Protein AF-G8YVN3-F1 (afdb_monomer)

pLDDT: mean 71.88, std 21.58, range [28.92, 96.62]

Organism: Pichia sorbitophila (strain ATCC MYA-4447 / BCRC 22081 / CBS 7064 / NBRC 10061 / NRRL Y-12695) (NCBI:txid559304)

Radius of gyration: 36.49 Å; Cα contacts (8 Å, |Δi|>4): 193; chains: 1; bounding box: 83×66×104 Å

Solvent-accessible surface area (backbone atoms only — not comparable to full-atom values): 18532 Å² total; per-residue (Å²): 140,84,90,90,81,91,81,90,86,88,87,90,82,89,84,82,89,79,83,85,77,90,77,90,76,89,76,88,77,82,74,82,78,79,88,70,81,84,75,89,71,72,99,73,86,50,78,66,58,66,74,64,48,87,43,75,69,54,46,50,51,54,49,48,60,74,67,52,45,69,61,49,49,50,51,51,50,50,50,53,50,51,54,50,52,51,51,50,51,53,51,52,52,53,51,50,52,52,50,50,51,54,51,51,49,52,51,54,52,56,56,57,62,65,74,74,66,86,76,85,73,93,80,83,78,94,82,81,90,78,79,82,72,60,86,90,76,75,82,92,78,84,91,80,96,80,87,73,82,47,71,70,52,54,51,50,50,52,51,51,50,51,53,52,51,53,50,45,24,73,76,68,20,44,41,76,78,45,79,48,80,55,100,58,36,38,40,36,34,35,39,38,39,42,76,55,94,52,97,62,80,52,64,49,39,30,35,42,37,35,50,68,65,69,55,99,76,28,47,32,38,39,38,57,51,44,57,59,65,67,69,70,69,89,65,100,68,90,61,97,78,49,63,63,56,39,52,43,38,58,51,45,69,73,52,44,62,71,69,66,75,39,74,40,77,46,52,56,91,47,48,69,58,52,53,53,54,51,53,54,29,43,45,47,41,65,74,53,86,78,130

InterPro domains:
  IPR020981 Monopolin complex subunit Csm1/Pcs1, C-terminal [PF12539] (163-269)
  IPR038608 Csm1/Pcs1, C-terminal domain superfamily [G3DSA:3.90.1150.80] (159-284)
  IPR040349 Monopolin complex subunit Csm1/Pcs1 [PTHR28006] (68-285)

Structure (mmCIF, N/CA/C/O backbone):
data_AF-G8YVN3-F1
#
_entry.id   AF-G8YVN3-F1
#
loop_
_atom_site.group_PDB
_atom_site.id
_atom_site.type_symbol
_atom_site.label_atom_id
_atom_site.label_alt_id
_atom_site.label_comp_id
_atom_site.label_asym_id
_atom_site.label_entity_id
_atom_site.label_seq_id
_atom_site.pdbx_PDB_ins_code
_atom_site.Cartn_x
_atom_site.Cartn_y
_atom_site.Cartn_z
_atom_site.occupancy
_atom_site.B_iso_or_equiv
_atom_site.auth_seq_id
_atom_site.auth_comp_id
_atom_site.auth_asym_id
_atom_site.auth_atom_id
_atom_site.pdbx_PDB_model_num
ATOM 1 N N . MET A 1 1 ? 53.572 29.288 41.224 1.00 36.53 1 MET A N 1
ATOM 2 C CA . MET A 1 1 ? 54.468 28.279 40.609 1.00 36.53 1 MET A CA 1
ATOM 3 C C . MET A 1 1 ? 53.566 27.334 39.830 1.00 36.53 1 MET A C 1
ATOM 5 O O . MET A 1 1 ? 52.677 26.793 40.452 1.00 36.53 1 MET A O 1
ATOM 9 N N . VAL A 1 2 ? 53.601 27.168 38.511 1.00 37.69 2 VAL A N 1
ATOM 10 C CA . VAL A 1 2 ? 54.624 27.394 37.483 1.00 37.69 2 VAL A CA 1
ATOM 11 C C . VAL A 1 2 ? 53.919 27.843 36.191 1.00 37.69 2 VAL A C 1
ATOM 13 O O . VAL A 1 2 ? 52.811 27.414 35.891 1.00 37.69 2 VAL A O 1
ATOM 16 N N . GLN A 1 3 ? 54.574 28.754 35.471 1.00 40.50 3 GLN A N 1
ATOM 17 C CA . GLN A 1 3 ? 54.233 29.255 34.139 1.00 40.50 3 GLN A CA 1
ATOM 18 C C . GLN A 1 3 ? 54.522 28.218 33.046 1.00 40.50 3 GLN A C 1
ATOM 20 O O . GLN A 1 3 ? 55.482 27.467 33.178 1.00 40.50 3 GLN A O 1
ATOM 25 N N . THR A 1 4 ? 53.807 28.298 31.919 1.00 41.81 4 THR A N 1
ATOM 26 C CA . THR A 1 4 ? 54.312 28.425 30.520 1.00 41.81 4 THR A CA 1
ATOM 27 C C . THR A 1 4 ? 53.153 28.137 29.543 1.00 41.81 4 THR A C 1
ATOM 29 O O . THR A 1 4 ? 52.268 27.373 29.893 1.00 41.81 4 THR A O 1
ATOM 32 N N . ARG A 1 5 ? 53.032 28.599 28.288 1.00 37.38 5 ARG A N 1
ATOM 33 C CA . ARG A 1 5 ? 53.381 29.791 27.473 1.00 37.38 5 ARG A CA 1
ATOM 34 C C . ARG A 1 5 ? 53.404 29.304 26.002 1.00 37.38 5 ARG A C 1
ATOM 36 O O . ARG A 1 5 ? 54.257 28.486 25.704 1.00 37.38 5 ARG A O 1
ATOM 43 N N . LYS A 1 6 ? 52.603 29.945 25.118 1.00 41.19 6 LYS A N 1
ATOM 44 C CA . LYS A 1 6 ? 52.761 30.124 23.634 1.00 41.19 6 LYS A CA 1
ATOM 45 C C . LYS A 1 6 ? 52.757 28.862 22.733 1.00 41.19 6 LYS A C 1
ATOM 47 O O . LYS A 1 6 ? 53.110 27.799 23.198 1.00 41.19 6 LYS A O 1
ATOM 52 N N . GLN A 1 7 ? 52.426 28.870 21.430 1.00 37.31 7 GLN A N 1
ATOM 53 C CA . GLN A 1 7 ? 52.177 29.864 20.352 1.00 37.31 7 GLN A CA 1
ATOM 54 C C . GLN A 1 7 ? 51.401 29.115 19.219 1.00 37.31 7 GLN A C 1
ATOM 56 O O . GLN A 1 7 ? 51.605 27.920 19.074 1.00 37.31 7 GLN A O 1
ATOM 61 N N . ALA A 1 8 ? 50.371 29.677 18.569 1.00 36.06 8 ALA A N 1
ATOM 62 C CA . ALA A 1 8 ? 50.334 30.488 17.328 1.00 36.06 8 ALA A CA 1
ATOM 63 C C . ALA A 1 8 ? 50.299 29.737 15.970 1.00 36.06 8 ALA A C 1
ATOM 65 O O . ALA A 1 8 ? 51.047 28.797 15.738 1.00 36.06 8 ALA A O 1
ATOM 66 N N . GLY A 1 9 ? 49.468 30.279 15.062 1.00 30.31 9 GLY A N 1
ATOM 67 C CA . GLY A 1 9 ? 49.295 29.937 13.639 1.00 30.31 9 GLY A CA 1
ATOM 68 C C . GLY A 1 9 ? 47.813 29.654 13.351 1.00 30.31 9 GLY A C 1
ATOM 69 O O . GLY A 1 9 ? 47.264 28.730 13.923 1.00 30.31 9 GLY A O 1
ATOM 70 N N . GLY A 1 10 ? 47.031 30.401 12.573 1.00 31.67 10 GLY A N 1
ATOM 71 C CA . GLY A 1 10 ? 47.294 31.365 11.510 1.00 31.67 10 GLY A CA 1
ATOM 72 C C . GLY A 1 10 ? 46.456 30.936 10.301 1.00 31.67 10 GLY A C 1
ATOM 73 O O . GLY A 1 10 ? 46.777 29.916 9.701 1.00 31.67 10 GLY A O 1
ATOM 74 N N . ARG A 1 11 ? 45.386 31.665 9.947 1.00 34.34 11 ARG A N 1
ATOM 75 C CA . ARG A 1 11 ? 44.797 31.623 8.595 1.00 34.34 11 ARG A CA 1
ATOM 76 C C . ARG A 1 11 ? 43.810 32.766 8.343 1.00 34.34 11 ARG A C 1
ATOM 78 O O . ARG A 1 11 ? 42.860 32.976 9.086 1.00 34.34 11 ARG A O 1
ATOM 85 N N . THR A 1 12 ? 44.112 33.488 7.275 1.00 34.44 12 THR A N 1
ATOM 86 C CA . THR A 1 12 ? 43.372 34.554 6.600 1.00 34.44 12 THR A CA 1
ATOM 87 C C . THR A 1 12 ? 42.345 33.994 5.609 1.00 34.44 12 THR A C 1
ATOM 89 O O . THR A 1 12 ? 42.549 32.894 5.090 1.00 34.44 12 THR A O 1
ATOM 92 N N . LYS A 1 13 ? 41.297 34.791 5.332 1.00 41.47 13 LYS A N 1
ATOM 93 C CA . LYS A 1 13 ? 40.585 35.054 4.048 1.00 41.47 13 LYS A CA 1
ATOM 94 C C . LYS A 1 13 ? 39.155 35.510 4.386 1.00 41.47 13 LYS A C 1
ATOM 96 O O . LYS A 1 13 ? 38.414 34.770 5.016 1.00 41.47 13 LYS A O 1
ATOM 101 N N . GLU A 1 14 ? 38.822 36.795 4.270 1.00 33.31 14 GLU A N 1
ATOM 102 C CA . GLU A 1 14 ? 38.387 37.493 3.041 1.00 33.31 14 GLU A CA 1
ATOM 103 C C . GLU A 1 14 ? 37.274 36.761 2.277 1.00 33.31 14 GLU A C 1
ATOM 105 O O . GLU A 1 14 ? 37.485 35.688 1.720 1.00 33.31 14 GLU A O 1
ATOM 110 N N . GLY A 1 15 ? 36.095 37.387 2.235 1.00 32.25 15 GLY A N 1
ATOM 111 C CA . GLY A 1 15 ? 34.910 36.921 1.518 1.00 32.25 15 GLY A CA 1
ATOM 112 C C . GLY A 1 15 ? 33.846 38.014 1.489 1.00 32.25 15 GLY A C 1
ATOM 113 O O . GLY A 1 15 ? 32.854 37.948 2.206 1.00 32.25 15 GLY A O 1
ATOM 114 N N . SER A 1 16 ? 34.140 39.062 0.720 1.00 34.16 16 SER A N 1
ATOM 115 C CA . SER A 1 16 ? 33.310 40.242 0.470 1.00 34.16 16 SER A CA 1
ATOM 116 C C . SER A 1 16 ? 32.005 39.893 -0.255 1.00 34.16 16 SER A C 1
ATOM 118 O O . SER A 1 16 ? 31.987 39.081 -1.180 1.00 34.16 16 SER A O 1
ATOM 120 N N . ALA A 1 17 ? 30.929 40.563 0.152 1.00 37.31 17 ALA A N 1
ATOM 121 C CA . ALA A 1 17 ? 29.631 40.556 -0.498 1.00 37.31 17 ALA A CA 1
ATOM 122 C C . ALA A 1 17 ? 29.681 41.312 -1.835 1.00 37.31 17 ALA A C 1
ATOM 124 O O . ALA A 1 17 ? 30.046 42.484 -1.871 1.00 37.31 17 ALA A O 1
ATOM 125 N N . HIS A 1 18 ? 29.227 40.683 -2.921 1.00 35.72 18 HIS A N 1
ATOM 126 C CA . HIS A 1 18 ? 28.832 41.398 -4.133 1.00 35.72 18 HIS A CA 1
ATOM 127 C C . HIS A 1 18 ? 27.647 40.715 -4.821 1.00 35.72 18 HIS A C 1
ATOM 129 O O . HIS A 1 18 ? 27.751 39.619 -5.362 1.00 35.72 18 HIS A O 1
ATOM 135 N N . ALA A 1 1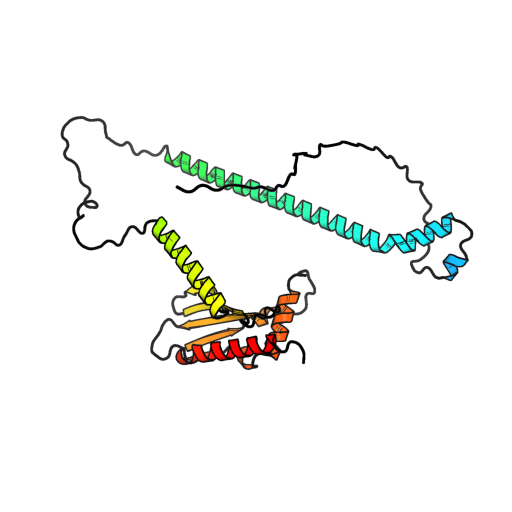9 ? 26.517 41.421 -4.813 1.00 38.28 19 ALA A N 1
ATOM 136 C CA . ALA A 1 19 ? 25.382 41.204 -5.696 1.00 38.28 19 ALA A CA 1
ATOM 137 C C . ALA A 1 19 ? 25.740 41.588 -7.145 1.00 38.28 19 ALA A C 1
ATOM 139 O O . ALA A 1 19 ? 26.402 42.615 -7.340 1.00 38.28 19 ALA A O 1
ATOM 140 N N . PRO A 1 20 ? 25.250 40.875 -8.174 1.00 38.00 20 PRO A N 1
ATOM 141 C CA . PRO A 1 20 ? 25.273 41.389 -9.530 1.00 38.00 20 PRO A CA 1
ATOM 142 C C . PRO A 1 20 ? 23.996 42.182 -9.831 1.00 38.00 20 PRO A C 1
ATOM 144 O O . PRO A 1 20 ? 22.868 41.708 -9.708 1.00 38.00 20 PRO A O 1
ATOM 147 N N . LYS A 1 21 ? 24.224 43.433 -10.231 1.00 34.69 21 LYS A N 1
ATOM 148 C CA . LYS A 1 21 ? 23.240 44.366 -10.771 1.00 34.69 21 LYS A CA 1
ATOM 149 C C . LYS A 1 21 ? 22.794 43.946 -12.172 1.00 34.69 21 LYS A C 1
ATOM 151 O O . LYS A 1 21 ? 23.605 43.563 -13.009 1.00 34.69 21 LYS A O 1
ATOM 156 N N . SER A 1 22 ? 21.503 44.171 -12.399 1.00 35.22 22 SER A N 1
ATOM 157 C CA . SER A 1 22 ? 20.851 44.488 -13.669 1.00 35.22 22 SER A CA 1
ATOM 158 C C . SER A 1 22 ? 21.757 45.199 -14.684 1.00 35.22 22 SER A C 1
ATOM 160 O O . SER A 1 22 ? 22.369 46.227 -14.377 1.00 35.22 22 SER A O 1
ATOM 162 N N . ARG A 1 23 ? 21.752 44.695 -15.922 1.00 31.52 23 ARG A N 1
ATOM 163 C CA . ARG A 1 23 ? 22.004 45.492 -17.123 1.00 31.52 23 ARG A CA 1
ATOM 164 C C . ARG A 1 23 ? 20.965 45.160 -18.186 1.00 31.52 23 ARG A C 1
ATOM 166 O O . ARG A 1 23 ? 20.907 44.050 -18.699 1.00 31.52 23 ARG A O 1
ATOM 173 N N . HIS A 1 24 ? 20.167 46.177 -18.496 1.00 33.81 24 HIS A N 1
ATOM 174 C CA . HIS A 1 24 ? 19.457 46.324 -19.754 1.00 33.81 24 HIS A CA 1
ATOM 175 C C . HIS A 1 24 ? 20.436 46.267 -20.929 1.00 33.81 24 HIS A C 1
ATOM 177 O O . HIS A 1 24 ? 21.403 47.026 -20.974 1.00 33.81 24 HIS A O 1
ATOM 183 N N . SER A 1 25 ? 20.089 45.462 -21.923 1.00 32.28 25 SER A N 1
ATOM 184 C CA . SER A 1 25 ? 20.448 45.694 -23.317 1.00 32.28 25 SER A CA 1
ATOM 185 C C . SER A 1 25 ? 19.226 45.352 -24.159 1.00 32.28 25 SER A C 1
ATOM 187 O O . SER A 1 25 ? 18.951 44.196 -24.463 1.00 32.28 25 SER A O 1
ATOM 189 N N . THR A 1 26 ? 18.439 46.384 -24.454 1.00 36.44 26 THR A N 1
ATOM 190 C CA . THR A 1 26 ? 17.517 46.407 -25.585 1.00 36.44 26 THR A CA 1
ATOM 191 C C . THR A 1 26 ? 18.359 46.387 -26.850 1.00 36.44 26 THR A C 1
ATOM 193 O O . THR A 1 26 ? 18.992 47.398 -27.157 1.00 36.44 26 THR A O 1
ATOM 196 N N . ASP A 1 27 ? 18.368 45.267 -27.563 1.00 29.70 27 ASP A N 1
ATOM 197 C CA . ASP A 1 27 ? 18.847 45.242 -28.938 1.00 29.70 27 ASP A CA 1
ATOM 198 C C . ASP A 1 27 ? 17.654 45.033 -29.874 1.00 29.70 27 ASP A C 1
ATOM 200 O O . ASP A 1 27 ? 16.996 43.991 -29.880 1.00 29.70 27 ASP A O 1
ATOM 204 N N . LYS A 1 28 ? 17.324 46.108 -30.594 1.00 43.97 28 LYS A N 1
ATOM 205 C CA . LYS A 1 28 ? 16.395 46.118 -31.721 1.00 43.97 28 LYS A CA 1
ATOM 206 C C . LYS A 1 28 ? 17.185 45.633 -32.935 1.00 43.97 28 LYS A C 1
ATOM 208 O O . LYS A 1 28 ? 17.720 46.438 -33.688 1.00 43.97 28 LYS A O 1
ATOM 213 N N . GLY A 1 29 ? 17.229 44.321 -33.120 1.00 28.92 29 GLY A N 1
ATOM 214 C CA . GLY A 1 29 ? 17.661 43.699 -34.366 1.00 28.92 29 GLY A CA 1
ATOM 215 C C . GLY A 1 29 ? 16.455 43.420 -35.252 1.00 28.92 29 GLY A C 1
ATOM 216 O O . GLY A 1 29 ? 15.896 42.330 -35.207 1.00 28.92 29 GLY A O 1
ATOM 217 N N . THR A 1 30 ? 16.033 44.413 -36.033 1.00 38.72 30 THR A N 1
ATOM 218 C CA . THR A 1 30 ? 15.154 44.201 -37.188 1.00 38.72 30 THR A CA 1
ATOM 219 C C . THR A 1 30 ? 15.985 43.486 -38.251 1.00 38.72 30 THR A C 1
ATOM 221 O O . THR A 1 30 ? 16.688 44.127 -39.025 1.00 38.72 30 THR A O 1
ATOM 224 N N . SER A 1 31 ? 15.981 42.156 -38.251 1.00 33.91 31 SER A N 1
ATOM 225 C CA . SER A 1 31 ? 16.516 41.378 -39.365 1.00 33.91 31 SER A CA 1
ATOM 226 C C . SER A 1 31 ? 15.412 41.238 -40.404 1.00 33.91 31 SER A C 1
ATOM 228 O O . SER A 1 31 ? 14.495 40.433 -40.238 1.00 33.91 31 SER A O 1
ATOM 230 N N . GLU A 1 32 ? 15.484 42.080 -41.432 1.00 35.59 32 GLU A N 1
ATOM 231 C CA . GLU A 1 32 ? 14.750 41.903 -42.680 1.00 35.59 32 GLU A CA 1
ATOM 232 C C . GLU A 1 32 ? 15.042 40.501 -43.227 1.00 35.59 32 GLU A C 1
ATOM 234 O O . GLU A 1 32 ? 16.186 40.137 -43.504 1.00 35.59 32 GLU A O 1
ATOM 239 N N . GLU A 1 33 ? 13.986 39.699 -43.312 1.00 36.94 33 GLU A N 1
ATOM 240 C CA . GLU A 1 33 ? 13.960 38.389 -43.947 1.00 36.94 33 GLU A CA 1
ATOM 241 C C . GLU A 1 33 ? 14.171 38.584 -45.459 1.00 36.94 33 GLU A C 1
ATOM 243 O O . GLU A 1 33 ? 13.355 39.254 -46.099 1.00 36.94 33 GLU A O 1
ATOM 248 N N . PRO A 1 34 ? 15.219 38.023 -46.087 1.00 38.16 34 PRO A N 1
ATOM 249 C CA . PRO A 1 34 ? 15.212 37.898 -47.531 1.00 38.16 34 PRO A CA 1
ATOM 250 C C . PRO A 1 34 ? 14.224 36.786 -47.896 1.00 38.16 34 PRO A C 1
ATOM 252 O O . PRO A 1 34 ? 14.463 35.612 -47.610 1.00 38.16 34 PRO A O 1
ATOM 255 N N . GLU A 1 35 ? 13.111 37.153 -48.537 1.00 43.16 35 GLU A N 1
ATOM 256 C CA . GLU A 1 35 ? 12.193 36.208 -49.176 1.00 43.16 35 GLU A CA 1
ATOM 257 C C . GLU A 1 35 ? 12.966 35.327 -50.171 1.00 43.16 35 GLU A C 1
ATOM 259 O O . GLU A 1 35 ? 13.274 35.726 -51.298 1.00 43.16 35 GLU A O 1
ATOM 264 N N . MET A 1 36 ? 13.285 34.100 -49.762 1.00 38.53 36 MET A N 1
ATOM 265 C CA . MET A 1 36 ? 13.821 33.084 -50.658 1.00 38.53 36 MET A CA 1
ATOM 266 C C . MET A 1 36 ? 12.673 32.263 -51.238 1.00 38.53 36 MET A C 1
ATOM 268 O O . MET A 1 36 ? 11.864 31.666 -50.524 1.00 38.53 36 MET A O 1
ATOM 272 N N . LYS A 1 37 ? 12.609 32.240 -52.573 1.00 42.78 37 LYS A N 1
ATOM 273 C CA . LYS A 1 37 ? 11.690 31.403 -53.348 1.00 42.78 37 LYS A CA 1
ATOM 274 C C . LYS A 1 37 ? 11.797 29.954 -52.874 1.00 42.78 37 LYS A C 1
ATOM 276 O O . LYS A 1 37 ? 12.866 29.356 -52.950 1.00 42.78 37 LYS A O 1
ATOM 281 N N . LYS A 1 38 ? 10.669 29.395 -52.430 1.00 40.53 38 LYS A N 1
ATOM 282 C CA . LYS A 1 38 ? 10.530 27.980 -52.075 1.00 40.53 38 LYS A CA 1
ATOM 283 C C . LYS A 1 38 ? 10.840 27.118 -53.298 1.00 40.53 38 LYS A C 1
ATOM 285 O O . LYS A 1 38 ? 9.995 26.970 -54.180 1.00 40.53 38 LYS A O 1
ATOM 290 N N . VAL A 1 39 ? 12.044 26.559 -53.354 1.00 44.00 39 VAL A N 1
ATOM 291 C CA . VAL A 1 39 ? 12.351 25.458 -54.265 1.00 44.00 39 VAL A CA 1
ATOM 292 C C . VAL A 1 39 ? 11.822 24.198 -53.594 1.00 44.00 39 VAL A C 1
ATOM 294 O O . VAL A 1 39 ? 12.260 23.818 -52.513 1.00 44.00 39 VAL A O 1
ATOM 297 N N . ASN A 1 40 ? 10.791 23.613 -54.196 1.00 48.91 40 ASN A N 1
ATOM 298 C CA . ASN A 1 40 ? 10.111 22.438 -53.675 1.00 48.91 40 ASN A CA 1
ATOM 299 C C . ASN A 1 40 ? 10.943 21.198 -54.039 1.00 48.91 40 ASN A C 1
ATOM 301 O O . ASN A 1 40 ? 10.742 20.608 -55.098 1.00 48.91 40 ASN A O 1
ATOM 305 N N . ILE A 1 41 ? 11.920 20.856 -53.196 1.00 52.91 41 ILE A N 1
ATOM 306 C CA . ILE A 1 41 ? 12.724 19.634 -53.321 1.00 52.91 41 ILE A CA 1
ATOM 307 C C . ILE A 1 41 ? 12.222 18.651 -52.261 1.00 52.91 41 ILE A C 1
ATOM 309 O O . ILE A 1 41 ? 12.135 18.984 -51.077 1.00 52.91 41 ILE A O 1
ATOM 313 N N . GLY A 1 42 ? 11.801 17.472 -52.725 1.00 47.94 42 GLY A N 1
ATOM 314 C CA . GLY A 1 42 ? 11.166 16.427 -51.925 1.00 47.94 42 GLY A CA 1
ATOM 315 C C . GLY A 1 42 ? 12.024 15.940 -50.754 1.00 47.94 42 GLY A C 1
ATOM 316 O O . GLY A 1 42 ? 13.239 16.084 -50.733 1.00 47.94 42 GLY A O 1
ATOM 317 N N . THR A 1 43 ? 11.364 15.338 -49.767 1.00 56.16 43 THR A N 1
ATOM 318 C CA . THR A 1 43 ? 11.866 14.987 -48.425 1.00 56.16 43 THR A CA 1
ATOM 319 C C . THR A 1 43 ? 12.969 13.917 -48.350 1.00 56.16 43 THR A C 1
ATOM 321 O O . THR A 1 43 ? 13.271 13.461 -47.252 1.00 56.16 43 THR A O 1
ATOM 324 N N . ASN A 1 44 ? 13.586 13.524 -49.466 1.00 54.84 44 ASN A N 1
ATOM 325 C CA . ASN A 1 44 ? 14.662 12.530 -49.511 1.00 54.84 44 ASN A CA 1
ATOM 326 C C . ASN A 1 44 ? 15.846 13.103 -50.297 1.00 54.84 44 ASN A C 1
ATOM 328 O O . ASN A 1 44 ? 15.896 12.970 -51.515 1.00 54.84 44 ASN A O 1
ATOM 332 N N . ILE A 1 45 ? 16.765 13.757 -49.588 1.00 61.91 45 ILE A N 1
ATOM 333 C CA . ILE A 1 45 ? 18.011 14.287 -50.154 1.00 61.91 45 ILE A CA 1
ATOM 334 C C . ILE A 1 45 ? 19.013 13.128 -50.231 1.00 61.91 45 ILE A C 1
ATOM 336 O O . ILE A 1 45 ? 19.347 12.538 -49.201 1.00 61.91 45 ILE A O 1
ATOM 340 N N . SER A 1 46 ? 19.453 12.783 -51.441 1.00 65.75 46 SER A N 1
ATOM 341 C CA . SER A 1 46 ? 20.453 11.741 -51.712 1.00 65.75 46 SER A CA 1
ATOM 342 C C . SER A 1 46 ? 21.871 12.329 -51.745 1.00 65.75 46 SER A C 1
ATOM 344 O O . SER A 1 46 ? 22.051 13.527 -51.962 1.00 65.75 46 SER A O 1
ATOM 346 N N . GLU A 1 47 ? 22.907 11.499 -51.580 1.00 62.25 47 GLU A N 1
ATOM 347 C CA . GLU A 1 47 ? 24.319 11.915 -51.707 1.00 62.25 47 GLU A CA 1
ATOM 348 C C . GLU A 1 47 ? 24.613 12.554 -53.080 1.00 62.25 47 GLU A C 1
ATOM 350 O O . GLU A 1 47 ? 25.439 13.461 -53.200 1.00 62.25 47 GLU A O 1
ATOM 355 N N . GLU A 1 48 ? 23.869 12.144 -54.110 1.00 64.69 48 GLU A N 1
ATOM 356 C CA . GLU A 1 48 ? 23.940 12.699 -55.464 1.00 64.69 48 GLU A CA 1
ATOM 357 C C . GLU A 1 48 ? 23.441 14.157 -55.550 1.00 64.69 48 GLU A C 1
ATOM 359 O O . GLU A 1 48 ? 23.949 14.934 -56.361 1.00 64.69 48 GLU A O 1
ATOM 364 N N . ASP A 1 49 ? 22.521 14.578 -54.675 1.00 63.59 49 ASP A N 1
ATOM 365 C CA . ASP A 1 49 ? 21.992 15.952 -54.642 1.00 63.59 49 ASP A CA 1
ATOM 366 C C . ASP A 1 49 ? 23.014 16.941 -54.055 1.00 63.59 49 ASP A C 1
ATOM 368 O O . ASP A 1 49 ? 23.077 18.107 -54.444 1.00 63.59 49 ASP A O 1
ATOM 372 N N . ILE A 1 50 ? 23.879 16.463 -53.154 1.00 64.56 50 ILE A N 1
ATOM 373 C CA . ILE A 1 50 ? 24.981 17.248 -52.578 1.00 64.56 50 ILE A CA 1
ATOM 374 C C . ILE A 1 50 ? 26.101 17.427 -53.610 1.00 64.56 50 ILE A C 1
ATOM 376 O O . ILE A 1 50 ? 26.695 18.501 -53.710 1.00 64.56 50 ILE A O 1
ATOM 380 N N . LEU A 1 51 ? 26.374 16.389 -54.407 1.00 66.44 51 LEU A N 1
ATOM 381 C CA . LEU A 1 51 ? 27.420 16.400 -55.435 1.00 66.44 51 LEU A CA 1
ATOM 382 C C . LEU A 1 51 ? 27.039 17.213 -56.679 1.00 66.44 51 LEU A C 1
ATOM 384 O O . LEU A 1 51 ? 27.917 17.663 -57.418 1.00 66.44 51 LEU A O 1
ATOM 388 N N . THR A 1 52 ? 25.744 17.409 -56.923 1.00 70.81 52 THR A N 1
ATOM 389 C CA . THR A 1 52 ? 25.236 18.155 -58.082 1.00 70.81 52 THR A CA 1
ATOM 390 C C . THR A 1 52 ? 24.976 19.635 -57.800 1.00 70.81 52 THR A C 1
ATOM 392 O O . THR A 1 52 ? 24.808 20.395 -58.757 1.00 70.81 52 THR A O 1
ATOM 395 N N . ALA A 1 53 ? 25.009 20.076 -56.537 1.00 66.06 53 ALA A N 1
ATOM 396 C CA . ALA A 1 53 ? 24.844 21.478 -56.160 1.00 66.06 53 ALA A CA 1
ATOM 397 C C . ALA A 1 53 ? 25.983 22.346 -56.735 1.00 66.06 53 ALA A C 1
ATOM 399 O O . ALA A 1 53 ? 27.154 22.194 -56.384 1.00 66.06 53 ALA A O 1
ATOM 400 N N . ARG A 1 54 ? 25.647 23.279 -57.637 1.00 67.94 54 ARG A N 1
ATOM 401 C CA . ARG A 1 54 ? 26.631 24.135 -58.341 1.00 67.94 54 ARG A CA 1
ATOM 402 C C . ARG A 1 54 ? 26.713 25.554 -57.786 1.00 67.94 54 ARG A C 1
ATOM 404 O O . ARG A 1 54 ? 27.564 26.330 -58.217 1.00 67.94 54 ARG A O 1
ATOM 411 N N . SER A 1 55 ? 25.842 25.897 -56.841 1.00 75.69 55 SER A N 1
ATOM 412 C CA . SER A 1 55 ? 25.791 27.203 -56.192 1.00 75.69 55 SER A CA 1
ATOM 413 C C . SER A 1 55 ? 25.893 27.056 -54.678 1.00 75.69 55 SER A C 1
ATOM 415 O O . SER A 1 55 ? 25.220 26.218 -54.079 1.00 75.69 55 SER A O 1
ATOM 417 N N . GLY A 1 56 ? 26.688 27.918 -54.036 1.00 73.69 56 GLY A N 1
ATOM 418 C CA . GLY A 1 56 ? 26.814 27.939 -52.574 1.00 73.69 56 GLY A CA 1
ATOM 419 C C . GLY A 1 56 ? 25.471 28.128 -51.860 1.00 73.69 56 GLY A C 1
ATOM 420 O O . GLY A 1 56 ? 25.268 27.577 -50.785 1.00 73.69 56 GLY A O 1
ATOM 421 N N . ASN A 1 57 ? 24.515 28.818 -52.491 1.00 73.88 57 ASN A N 1
ATOM 422 C CA . ASN A 1 57 ? 23.179 29.031 -51.930 1.00 73.88 57 ASN A CA 1
ATOM 423 C C . ASN A 1 57 ? 22.299 27.768 -51.979 1.00 73.88 57 ASN A C 1
ATOM 425 O O . ASN A 1 57 ? 21.473 27.570 -51.094 1.00 73.88 57 ASN A O 1
ATOM 429 N N . GLU A 1 58 ? 22.484 26.900 -52.979 1.00 68.75 58 GLU A N 1
ATOM 430 C CA . GLU A 1 58 ? 21.766 25.618 -53.080 1.00 68.75 58 GLU A CA 1
ATOM 431 C C . GLU A 1 58 ? 22.283 24.629 -52.035 1.00 68.75 58 GLU A C 1
ATOM 433 O O . GLU A 1 58 ? 21.494 23.976 -51.357 1.00 68.75 58 GLU A O 1
ATOM 438 N N . LEU A 1 59 ? 23.603 24.599 -51.828 1.00 71.12 59 LEU A N 1
ATOM 439 C CA . LEU A 1 59 ? 24.228 23.790 -50.785 1.00 71.12 59 LEU A CA 1
ATOM 440 C C . LEU A 1 59 ? 23.786 24.236 -49.382 1.00 71.12 59 LEU A C 1
ATOM 442 O O . LEU A 1 59 ? 23.464 23.399 -48.545 1.00 71.12 59 LEU A O 1
ATOM 446 N N . ILE A 1 60 ? 23.710 25.549 -49.134 1.00 72.12 60 ILE A N 1
ATOM 447 C CA . ILE A 1 60 ? 23.184 26.103 -47.876 1.00 72.12 60 ILE A CA 1
ATOM 448 C C . ILE A 1 60 ? 21.707 25.719 -47.682 1.00 72.12 60 ILE A C 1
ATOM 450 O O . ILE A 1 60 ? 21.320 25.360 -46.572 1.00 72.12 60 ILE A O 1
ATOM 454 N N . GLY A 1 61 ? 20.893 25.722 -48.745 1.00 69.44 61 GLY A N 1
ATOM 455 C CA . GLY A 1 61 ? 19.497 25.270 -48.698 1.00 69.44 61 GLY A CA 1
ATOM 456 C C . GLY A 1 61 ? 19.353 23.786 -48.344 1.00 69.44 61 GLY A C 1
ATOM 457 O O . GLY A 1 61 ? 18.555 23.437 -47.475 1.00 69.44 61 GLY A O 1
ATOM 458 N N . ILE A 1 62 ? 20.178 22.927 -48.950 1.00 71.75 62 ILE A N 1
ATOM 459 C CA . ILE A 1 62 ? 20.232 21.485 -48.667 1.00 71.75 62 ILE A CA 1
ATOM 460 C C . ILE A 1 62 ? 20.686 21.227 -47.222 1.00 71.75 62 ILE A C 1
ATOM 462 O O . ILE A 1 62 ? 20.073 20.428 -46.512 1.00 71.75 62 ILE A O 1
ATOM 466 N N . ILE A 1 63 ? 21.712 21.946 -46.753 1.00 70.94 63 ILE A N 1
ATOM 467 C CA . ILE A 1 63 ? 22.197 21.860 -45.370 1.00 70.94 63 ILE A CA 1
ATOM 468 C C . ILE A 1 63 ? 21.099 22.289 -44.393 1.00 70.94 63 ILE A C 1
ATOM 470 O O . ILE A 1 63 ? 20.796 21.530 -43.480 1.00 70.94 63 ILE A O 1
ATOM 474 N N . HIS A 1 64 ? 20.438 23.431 -44.610 1.00 69.94 64 HIS A N 1
ATOM 475 C CA . HIS A 1 64 ? 19.332 23.870 -43.753 1.00 69.94 64 HIS A CA 1
ATOM 476 C C . HIS A 1 64 ? 18.172 22.869 -43.729 1.00 69.94 64 HIS A C 1
ATOM 478 O O . HIS A 1 64 ? 17.557 22.673 -42.685 1.00 69.94 64 HIS A O 1
ATOM 484 N N . GLN A 1 65 ? 17.873 22.193 -44.836 1.00 70.75 65 GLN A N 1
ATOM 485 C CA . GLN A 1 65 ? 16.805 21.194 -44.874 1.00 70.75 65 GLN A CA 1
ATOM 486 C C . GLN A 1 65 ? 17.178 19.902 -44.118 1.00 70.75 65 GLN A C 1
ATOM 488 O O . GLN A 1 65 ? 16.317 19.297 -43.473 1.00 70.75 65 GLN A O 1
ATOM 493 N N . LEU A 1 66 ? 18.458 19.517 -44.131 1.00 66.62 66 LEU A N 1
ATOM 494 C CA . LEU A 1 66 ? 18.990 18.380 -43.370 1.00 66.62 66 LEU A CA 1
ATOM 495 C C . LEU A 1 66 ? 19.163 18.685 -41.875 1.00 66.62 66 LEU A C 1
ATOM 497 O O . LEU A 1 66 ? 18.942 17.800 -41.049 1.00 66.62 66 LEU A O 1
ATOM 501 N N . THR A 1 67 ? 19.538 19.914 -41.509 1.00 66.62 67 THR A N 1
ATOM 502 C CA . THR A 1 67 ? 19.833 20.280 -40.114 1.00 66.62 67 THR A CA 1
ATOM 503 C C . THR A 1 67 ? 18.642 20.886 -39.369 1.00 66.62 67 THR A C 1
ATOM 505 O O . THR A 1 67 ? 18.529 20.673 -38.165 1.00 66.62 67 THR A O 1
ATOM 508 N N . ASN A 1 68 ? 17.726 21.591 -40.047 1.00 64.06 68 ASN A N 1
ATOM 509 C CA . ASN A 1 68 ? 16.715 22.440 -39.390 1.00 64.06 68 ASN A CA 1
ATOM 510 C C . ASN A 1 68 ? 15.264 21.946 -39.518 1.00 64.06 68 ASN A C 1
ATOM 512 O O . ASN A 1 68 ? 14.335 22.705 -39.269 1.00 64.06 68 ASN A O 1
ATOM 516 N N . THR A 1 69 ? 15.003 20.702 -39.915 1.00 69.06 69 THR A N 1
ATOM 517 C CA . THR A 1 69 ? 13.608 20.240 -40.078 1.00 69.06 69 THR A CA 1
ATOM 518 C C . THR A 1 69 ? 13.074 19.572 -38.816 1.00 69.06 69 THR A C 1
ATOM 520 O O . THR A 1 69 ? 12.137 20.070 -38.201 1.00 69.06 69 THR A O 1
ATOM 523 N N . LYS A 1 70 ? 13.704 18.490 -38.351 1.00 68.50 70 LYS A N 1
ATOM 524 C CA . LYS A 1 70 ? 13.153 17.700 -37.234 1.00 68.50 70 LYS A CA 1
ATOM 525 C C . LYS A 1 70 ? 13.342 18.344 -35.858 1.00 68.50 70 LYS A C 1
ATOM 527 O O . LYS A 1 70 ? 12.436 18.295 -35.031 1.00 68.50 70 LYS A O 1
ATOM 532 N N . GLN A 1 71 ? 14.504 18.948 -35.598 1.00 71.94 71 GLN A N 1
ATOM 533 C CA . GLN A 1 71 ? 14.778 19.588 -34.304 1.00 71.94 71 GLN A CA 1
ATOM 534 C C . GLN A 1 71 ? 13.971 20.879 -34.123 1.00 71.94 71 GLN A C 1
ATOM 536 O O . GLN A 1 71 ? 13.433 21.109 -33.041 1.00 71.94 71 GLN A O 1
ATOM 541 N N . ASP A 1 72 ? 13.797 21.668 -35.185 1.00 77.19 72 ASP A N 1
ATOM 542 C CA . ASP A 1 72 ? 12.978 22.882 -35.133 1.00 77.19 72 ASP A CA 1
ATOM 543 C C . ASP A 1 72 ? 11.484 22.565 -35.042 1.00 77.19 72 ASP A C 1
ATOM 545 O O . ASP A 1 72 ? 10.748 23.283 -34.365 1.00 77.19 72 ASP A O 1
ATOM 549 N N . GLU A 1 73 ? 11.011 21.493 -35.685 1.00 80.06 73 GLU A N 1
ATOM 550 C CA . GLU A 1 73 ? 9.639 21.008 -35.505 1.00 80.06 73 GLU A CA 1
ATOM 551 C C . GLU A 1 73 ? 9.390 20.556 -34.066 1.00 80.06 73 GLU A C 1
ATOM 553 O O . GLU A 1 73 ? 8.394 20.968 -33.467 1.00 80.06 73 GLU A O 1
ATOM 558 N N . LEU A 1 74 ? 10.320 19.794 -33.480 1.00 81.12 74 LEU A N 1
ATOM 559 C CA . LEU A 1 74 ? 10.239 19.373 -32.082 1.00 81.12 74 LEU A CA 1
ATOM 560 C C . LEU A 1 74 ? 10.266 20.581 -31.135 1.00 81.12 74 LEU A C 1
ATOM 562 O O . LEU A 1 74 ? 9.451 20.666 -30.218 1.00 81.12 74 LEU A O 1
ATOM 566 N N . PHE A 1 75 ? 11.140 21.557 -31.387 1.00 86.88 75 PHE A N 1
ATOM 567 C CA . PHE A 1 75 ? 11.217 22.783 -30.596 1.00 86.88 75 PHE A CA 1
ATOM 568 C C . PHE A 1 75 ? 9.952 23.642 -30.733 1.00 86.88 75 PHE A C 1
ATOM 570 O O . PHE A 1 75 ? 9.449 24.163 -29.738 1.00 86.88 75 PHE A O 1
ATOM 577 N N . LYS A 1 76 ? 9.378 23.761 -31.938 1.00 88.19 76 LYS A N 1
ATOM 578 C CA . LYS A 1 76 ? 8.101 24.460 -32.165 1.00 88.19 76 LYS A CA 1
ATOM 579 C C . LYS A 1 76 ? 6.933 23.747 -31.489 1.00 88.19 76 LYS A C 1
ATOM 581 O O . LYS A 1 76 ? 6.069 24.421 -30.925 1.00 88.19 76 LYS A O 1
ATOM 586 N N . ALA A 1 77 ? 6.896 22.416 -31.534 1.00 86.69 77 ALA A N 1
ATOM 587 C CA . ALA A 1 77 ? 5.886 21.614 -30.854 1.00 86.69 77 ALA A CA 1
ATOM 588 C C . ALA A 1 77 ? 5.984 21.792 -29.334 1.00 86.69 77 ALA A C 1
ATOM 590 O O . ALA A 1 77 ? 4.994 22.161 -28.704 1.00 86.69 77 ALA A O 1
ATOM 591 N N . TYR A 1 78 ? 7.191 21.661 -28.779 1.00 94.31 78 TYR A N 1
ATOM 592 C CA . TYR A 1 78 ? 7.463 21.891 -27.363 1.00 94.31 78 TYR A CA 1
ATOM 593 C C . TYR A 1 78 ? 7.094 23.313 -26.929 1.00 94.31 78 TYR A C 1
ATOM 595 O O . TYR A 1 78 ? 6.411 23.500 -25.925 1.00 94.31 78 TYR A O 1
ATOM 603 N N . LYS A 1 79 ? 7.484 24.332 -27.705 1.00 95.81 79 LYS A N 1
ATOM 604 C CA . LYS A 1 79 ? 7.153 25.732 -27.416 1.00 95.81 79 LYS A CA 1
ATOM 605 C C . LYS A 1 79 ? 5.641 25.952 -27.379 1.00 95.81 79 LYS A C 1
ATOM 607 O O . LYS A 1 79 ? 5.137 26.537 -26.425 1.00 95.81 79 LYS A O 1
ATOM 612 N N . ARG A 1 80 ? 4.910 25.430 -28.370 1.00 94.50 80 ARG A N 1
ATOM 613 C CA . ARG A 1 80 ? 3.443 25.520 -28.422 1.00 94.50 80 ARG A CA 1
ATOM 614 C C . ARG A 1 80 ? 2.789 24.792 -27.244 1.00 94.50 80 ARG A C 1
ATOM 616 O O . ARG A 1 80 ? 1.825 25.295 -26.674 1.00 94.50 80 ARG A O 1
ATOM 623 N N . GLU A 1 81 ? 3.291 23.616 -26.877 1.00 94.19 81 GLU A N 1
ATOM 624 C CA . GLU A 1 81 ? 2.774 22.858 -25.737 1.00 94.19 81 GLU A CA 1
ATOM 625 C C . GLU A 1 81 ? 3.043 23.580 -24.410 1.00 94.19 81 GLU A C 1
ATOM 627 O O . GLU A 1 81 ? 2.152 23.684 -23.568 1.00 94.19 81 GLU A O 1
ATOM 632 N N . SER A 1 82 ? 4.243 24.139 -24.247 1.00 95.06 82 SER A N 1
ATOM 633 C CA . SER A 1 82 ? 4.627 24.933 -23.081 1.00 95.06 82 SER A CA 1
ATOM 634 C C . SER A 1 82 ? 3.745 26.175 -22.932 1.00 95.06 82 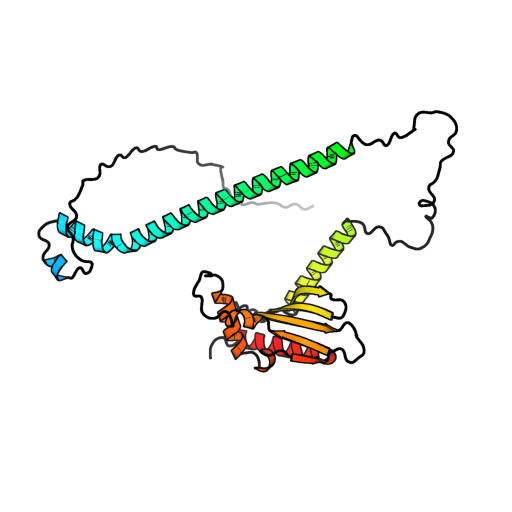SER A C 1
ATOM 636 O O . SER A 1 82 ? 3.212 26.421 -21.851 1.00 95.06 82 SER A O 1
ATOM 638 N N . GLU A 1 83 ? 3.505 26.908 -24.022 1.00 94.88 83 GLU A N 1
ATOM 639 C CA . GLU A 1 83 ? 2.597 28.061 -24.042 1.00 94.88 83 GLU A CA 1
ATOM 640 C C . GLU A 1 83 ? 1.160 27.657 -23.683 1.00 94.88 83 GLU A C 1
ATOM 642 O O . GLU A 1 83 ? 0.507 28.333 -22.887 1.00 94.88 83 GLU A O 1
ATOM 647 N N . LYS A 1 84 ? 0.682 26.514 -24.193 1.00 94.62 84 LYS A N 1
ATOM 648 C CA . LYS A 1 84 ? -0.646 25.981 -23.860 1.00 94.62 84 LYS A CA 1
ATOM 649 C C . LYS A 1 84 ? -0.764 25.616 -22.377 1.00 94.62 84 LYS A C 1
ATOM 651 O O . LYS A 1 84 ? -1.753 25.988 -21.748 1.00 94.62 84 LYS A O 1
ATOM 656 N N . LYS A 1 85 ? 0.233 24.928 -21.808 1.00 93.81 85 LYS A N 1
ATOM 657 C CA . LYS A 1 85 ? 0.271 24.590 -20.372 1.00 93.81 85 LYS A CA 1
ATOM 658 C C . LYS A 1 85 ? 0.321 25.847 -19.509 1.00 93.81 85 LYS A C 1
ATOM 660 O O . LYS A 1 85 ? -0.391 25.938 -18.515 1.00 93.81 85 LYS A O 1
ATOM 665 N N . LEU A 1 86 ? 1.113 26.842 -19.909 1.00 94.75 86 LEU A N 1
ATOM 666 C CA . LEU A 1 86 ? 1.195 28.118 -19.203 1.00 94.75 86 LEU A CA 1
ATOM 667 C C . LEU A 1 86 ? -0.162 28.831 -19.176 1.00 94.75 86 LEU A C 1
ATOM 669 O O . LEU A 1 86 ? -0.550 29.371 -18.143 1.00 94.75 86 LEU A O 1
ATOM 673 N N . GLU A 1 87 ? -0.894 28.820 -20.289 1.00 95.69 87 GLU A N 1
ATOM 674 C CA . GLU A 1 87 ? -2.219 29.434 -20.356 1.00 95.69 87 GLU A CA 1
ATOM 675 C C . GLU A 1 87 ? -3.245 28.680 -19.498 1.00 95.69 87 GLU A C 1
ATOM 677 O O . GLU A 1 87 ? -4.003 29.311 -18.764 1.00 95.69 87 GLU A O 1
ATOM 682 N N . GLN A 1 88 ? -3.198 27.343 -19.490 1.00 95.50 88 GLN A N 1
ATOM 683 C CA . GLN A 1 88 ? -4.011 26.522 -18.585 1.00 95.50 88 GLN A CA 1
ATOM 684 C C . GLN A 1 88 ? -3.728 26.853 -17.116 1.00 95.50 88 GLN A C 1
ATOM 686 O O . GLN A 1 88 ? -4.656 27.140 -16.361 1.00 95.50 88 GLN A O 1
ATOM 691 N N . TYR A 1 89 ? -2.456 26.910 -16.712 1.00 93.94 89 TYR A N 1
ATOM 692 C CA . TYR A 1 89 ? -2.100 27.271 -15.340 1.00 93.94 89 TYR A CA 1
ATOM 693 C C . TYR A 1 89 ? -2.569 28.677 -14.968 1.00 93.94 89 TYR A C 1
ATOM 695 O O . TYR A 1 89 ? -3.091 28.868 -13.873 1.00 93.94 89 TYR A O 1
ATOM 703 N N . LYS A 1 90 ? -2.468 29.656 -15.877 1.00 95.94 90 LYS A N 1
ATOM 704 C CA . LYS A 1 90 ? -3.011 31.001 -15.636 1.00 95.94 90 LYS A CA 1
ATOM 705 C C . LYS A 1 90 ? -4.523 30.986 -15.430 1.00 95.94 90 LYS A C 1
ATOM 707 O O . LYS A 1 90 ? -5.006 31.727 -14.578 1.00 95.94 90 LYS A O 1
ATOM 712 N N . THR A 1 91 ? -5.270 30.188 -16.197 1.00 94.69 91 THR A N 1
ATOM 713 C CA . THR A 1 91 ? -6.724 30.071 -16.001 1.00 94.69 91 THR A CA 1
ATOM 714 C C . THR A 1 91 ? -7.055 29.445 -14.650 1.00 94.69 91 THR A C 1
ATOM 716 O O . THR A 1 91 ? -7.831 30.025 -13.898 1.00 94.69 91 THR A O 1
ATOM 719 N N . THR A 1 92 ? -6.374 28.360 -14.274 1.00 94.81 92 THR A N 1
ATOM 720 C CA . THR A 1 92 ? -6.582 27.695 -12.982 1.00 94.81 92 THR A CA 1
ATOM 721 C C . THR A 1 92 ? -6.240 28.605 -11.805 1.00 94.81 92 THR A C 1
ATOM 723 O O . THR A 1 92 ? -6.990 28.661 -10.837 1.00 94.81 92 THR A O 1
ATOM 726 N N . ILE A 1 93 ? -5.131 29.350 -11.884 1.00 94.56 93 ILE A N 1
ATOM 727 C CA . ILE A 1 93 ? -4.736 30.301 -10.835 1.00 94.56 93 ILE A CA 1
ATOM 728 C C . ILE A 1 93 ? -5.820 31.366 -10.651 1.00 94.56 93 ILE A C 1
ATOM 730 O O . ILE A 1 93 ? -6.233 31.610 -9.523 1.00 94.56 93 ILE A O 1
ATOM 734 N N . LYS A 1 94 ? -6.340 31.941 -11.742 1.00 96.06 94 LYS A N 1
ATOM 735 C CA . LYS A 1 94 ? -7.426 32.931 -11.670 1.00 96.06 94 LYS A CA 1
ATOM 736 C C . LYS A 1 94 ? -8.703 32.360 -11.054 1.00 96.06 94 LYS A C 1
ATOM 738 O O . LYS A 1 94 ? -9.370 33.051 -10.286 1.00 96.06 94 LYS A O 1
ATOM 743 N N . ASP A 1 95 ? -9.050 31.119 -11.382 1.00 94.62 95 ASP A N 1
ATOM 744 C CA . ASP A 1 95 ? -10.233 30.464 -10.822 1.00 94.62 95 ASP A CA 1
ATOM 745 C C . ASP A 1 95 ? -10.074 30.209 -9.318 1.00 94.62 95 ASP A C 1
ATOM 747 O O . ASP A 1 95 ? -10.992 30.491 -8.545 1.00 94.62 95 ASP A O 1
ATOM 751 N N . LEU A 1 96 ? -8.889 29.765 -8.886 1.00 93.81 96 LEU A N 1
ATOM 752 C CA . LEU A 1 96 ? -8.563 29.578 -7.471 1.00 93.81 96 LEU A CA 1
ATOM 753 C C . LEU A 1 96 ? -8.540 30.905 -6.701 1.00 93.81 96 LEU A C 1
ATOM 755 O O . LEU A 1 96 ? -9.075 30.975 -5.596 1.00 93.81 96 LEU A O 1
ATOM 759 N N . GLU A 1 97 ? -7.975 31.969 -7.276 1.00 94.38 97 GLU A N 1
ATOM 760 C CA . GLU A 1 97 ? -7.998 33.316 -6.690 1.00 94.38 97 GLU A CA 1
ATOM 761 C C . GLU A 1 97 ? -9.436 33.809 -6.490 1.00 94.38 97 GLU A C 1
ATOM 763 O O . GLU A 1 97 ? -9.787 34.303 -5.417 1.00 94.38 97 GLU A O 1
ATOM 768 N N . LYS A 1 98 ? -10.303 33.591 -7.484 1.00 94.94 98 LYS A N 1
ATOM 769 C CA . LYS A 1 98 ? -11.725 33.935 -7.401 1.00 94.94 98 LYS A CA 1
ATOM 770 C C . LYS A 1 98 ? -12.468 33.099 -6.356 1.00 94.94 98 LYS A C 1
ATOM 772 O O . LYS A 1 98 ? -13.362 33.605 -5.675 1.00 94.94 98 LYS A O 1
ATOM 777 N N . GLU A 1 99 ? -12.128 31.819 -6.211 1.00 93.19 99 GLU A N 1
ATOM 778 C CA . GLU A 1 99 ? -12.708 30.964 -5.174 1.00 93.19 99 GLU A CA 1
ATOM 779 C C . GLU A 1 99 ? -12.265 31.399 -3.769 1.00 93.19 99 GLU A C 1
ATOM 781 O O . GLU A 1 99 ? -13.089 31.434 -2.850 1.00 93.19 99 GLU A O 1
ATOM 786 N N . LEU A 1 100 ? -10.997 31.786 -3.604 1.00 91.69 100 LEU A N 1
ATOM 787 C CA . LEU A 1 100 ? -10.479 32.343 -2.355 1.00 91.69 100 LEU A CA 1
ATOM 788 C C . LEU A 1 100 ? -11.177 33.650 -1.989 1.00 91.69 100 LEU A C 1
ATOM 790 O O . LEU A 1 100 ? -11.619 33.795 -0.850 1.00 91.69 100 LEU A O 1
ATOM 794 N N . GLU A 1 101 ? -11.347 34.563 -2.944 1.00 94.81 101 GLU A N 1
ATOM 795 C CA . GLU A 1 101 ? -12.078 35.814 -2.729 1.00 94.81 101 GLU A CA 1
ATOM 796 C C . GLU A 1 101 ? -13.525 35.539 -2.297 1.00 94.81 101 GLU A C 1
ATOM 798 O O . GLU A 1 101 ? -13.994 36.066 -1.286 1.00 94.81 101 GLU A O 1
ATOM 803 N N . ARG A 1 102 ? -14.210 34.609 -2.975 1.00 93.12 102 ARG A N 1
ATOM 804 C CA . ARG A 1 102 ? -15.569 34.187 -2.607 1.00 93.12 102 ARG A CA 1
ATOM 805 C C . ARG A 1 102 ? -15.632 33.601 -1.194 1.00 93.12 102 ARG A C 1
ATOM 807 O O . ARG A 1 102 ? -16.560 33.911 -0.447 1.00 93.12 102 ARG A O 1
ATOM 814 N N . LYS A 1 103 ? -14.680 32.743 -0.815 1.00 90.75 103 LYS A N 1
ATOM 815 C CA . LYS A 1 103 ? -14.622 32.162 0.538 1.00 90.75 103 LYS A CA 1
ATOM 816 C C . LYS A 1 103 ? -14.342 33.234 1.589 1.00 90.75 103 LYS A C 1
ATOM 818 O O . LYS A 1 103 ? -15.008 33.246 2.623 1.00 90.75 103 LYS A O 1
ATOM 823 N N . GLN A 1 104 ? -13.442 34.173 1.306 1.00 91.25 104 GLN A N 1
ATOM 824 C CA . GLN A 1 104 ? -13.145 35.288 2.201 1.00 91.25 104 GLN A CA 1
ATOM 825 C C . GLN A 1 104 ? -14.356 36.212 2.385 1.00 91.25 104 GLN A C 1
ATOM 827 O O . GLN A 1 104 ? -14.641 36.639 3.504 1.00 91.25 104 GLN A O 1
ATOM 832 N N . GLU A 1 105 ? -15.130 36.470 1.328 1.00 89.81 105 GLU A N 1
ATOM 833 C CA . GLU A 1 105 ? -16.391 37.204 1.442 1.00 89.81 105 GLU A CA 1
ATOM 834 C C . GLU A 1 105 ? -17.411 36.491 2.334 1.00 89.81 105 GLU A C 1
ATOM 836 O O . GLU A 1 105 ? -18.099 37.147 3.114 1.00 89.81 105 GLU A O 1
ATOM 841 N N . ILE A 1 106 ? -17.536 35.164 2.229 1.00 88.81 106 ILE A N 1
ATOM 842 C CA . ILE A 1 106 ? -18.458 34.376 3.063 1.00 88.81 106 ILE A CA 1
ATOM 843 C C . ILE A 1 106 ? -18.046 34.452 4.537 1.00 88.81 106 ILE A C 1
ATOM 845 O O . ILE A 1 106 ? -18.906 34.624 5.405 1.00 88.81 106 ILE A O 1
ATOM 849 N N . ILE A 1 107 ? -16.744 34.375 4.820 1.00 84.00 107 ILE A N 1
ATOM 850 C CA . ILE A 1 107 ? -16.201 34.527 6.174 1.00 84.00 107 ILE A CA 1
ATOM 851 C C . ILE A 1 107 ? -16.527 35.921 6.721 1.00 84.00 107 ILE A C 1
ATOM 853 O O . ILE A 1 107 ? -17.106 36.029 7.800 1.00 84.00 107 ILE A O 1
ATOM 857 N N . ASN A 1 108 ? -16.242 36.978 5.957 1.00 85.31 108 ASN A N 1
ATOM 858 C CA . ASN A 1 108 ? -16.507 38.358 6.375 1.00 85.31 108 ASN A CA 1
ATOM 859 C C . ASN A 1 108 ? -18.012 38.624 6.563 1.00 85.31 108 ASN A C 1
ATOM 861 O O . ASN A 1 108 ? -18.420 39.298 7.508 1.00 85.31 108 ASN A O 1
ATOM 865 N N . LYS A 1 109 ? -18.866 38.065 5.695 1.00 84.94 109 LYS A N 1
ATOM 866 C CA . LYS A 1 109 ? -20.329 38.129 5.846 1.00 84.94 109 LYS A CA 1
ATOM 867 C C . LYS A 1 109 ? -20.777 37.432 7.132 1.00 84.94 109 LYS A C 1
ATOM 869 O O . LYS A 1 109 ? -21.576 38.003 7.862 1.00 84.94 109 LYS A O 1
ATOM 874 N N . SER A 1 110 ? -20.212 36.266 7.448 1.00 74.62 110 SER A N 1
ATOM 875 C CA . SER A 1 110 ? -20.550 35.503 8.659 1.00 74.62 110 SER A CA 1
ATOM 876 C C . SER A 1 110 ? -20.055 36.176 9.948 1.00 74.62 110 SER A C 1
ATOM 878 O O . SER A 1 110 ? -20.744 36.137 10.972 1.00 74.62 110 SER A O 1
ATOM 880 N N . SER A 1 111 ? -18.891 36.841 9.916 1.00 66.50 111 SER A N 1
ATOM 881 C CA . SER A 1 111 ? -18.399 37.608 11.069 1.00 66.50 111 SER A CA 1
ATOM 882 C C . SER A 1 111 ? -19.228 38.869 11.309 1.00 66.50 111 SER A C 1
ATOM 884 O O . SER A 1 111 ? -19.518 39.189 12.457 1.00 66.50 111 SER A O 1
ATOM 886 N N . ASN A 1 112 ? -19.674 39.544 10.245 1.00 61.78 112 ASN A N 1
ATOM 887 C CA . ASN A 1 112 ? -20.482 40.762 10.355 1.00 61.78 112 ASN A CA 1
ATOM 888 C C . ASN A 1 112 ? -21.947 40.476 10.730 1.00 61.78 112 ASN A C 1
ATOM 890 O O . ASN A 1 112 ? -22.566 41.270 11.429 1.00 61.78 112 ASN A O 1
ATOM 894 N N . THR A 1 113 ? -22.510 39.320 10.359 1.00 57.06 113 THR A N 1
ATOM 895 C CA . THR A 1 113 ? -23.829 38.892 10.870 1.00 57.06 113 THR A CA 1
ATOM 896 C C . THR A 1 113 ? -23.801 38.485 12.346 1.00 57.06 113 THR A C 1
ATOM 898 O O . THR A 1 113 ? -24.853 38.406 12.974 1.00 57.06 113 THR A O 1
ATOM 901 N N . SER A 1 114 ? -22.615 38.244 12.915 1.00 50.62 114 SER A N 1
ATOM 902 C CA . SER A 1 114 ? -22.442 37.911 14.336 1.00 50.62 114 SER A CA 1
ATOM 903 C C . SER A 1 114 ? -22.316 39.150 15.236 1.00 50.62 114 SER A C 1
ATOM 905 O O . SER A 1 114 ? -22.417 39.019 16.454 1.00 50.62 114 SER A O 1
ATOM 907 N N . SER A 1 115 ? -22.112 40.347 14.670 1.00 52.44 115 SER A N 1
ATOM 908 C CA . SER A 1 115 ? -21.990 41.599 15.435 1.00 52.44 115 SER A CA 1
ATOM 909 C C . SER A 1 115 ? -23.306 42.357 15.650 1.00 52.44 115 SER A C 1
ATOM 911 O O . SER A 1 115 ? -23.338 43.213 16.528 1.00 52.44 115 SER A O 1
ATOM 913 N N . ASP A 1 116 ? -24.388 42.024 14.931 1.00 47.34 116 ASP A N 1
ATOM 914 C CA . ASP A 1 116 ? -25.664 42.774 14.980 1.00 47.34 116 ASP A CA 1
ATOM 915 C C . ASP A 1 116 ? -26.867 41.991 15.551 1.00 47.34 116 ASP A C 1
ATOM 917 O O . ASP A 1 116 ? -27.974 42.523 15.642 1.00 47.34 116 ASP A O 1
ATOM 921 N N . ALA A 1 117 ? -26.678 40.751 16.016 1.00 44.53 117 ALA A N 1
ATOM 922 C CA . ALA A 1 117 ? -27.730 39.963 16.667 1.00 44.53 117 ALA A CA 1
ATOM 923 C C . ALA A 1 117 ? -27.541 39.899 18.195 1.00 44.53 117 ALA A C 1
ATOM 925 O O . ALA A 1 117 ? -27.071 38.913 18.753 1.00 44.53 117 ALA A O 1
ATOM 926 N N . PHE A 1 118 ? -27.931 40.985 18.864 1.00 47.41 118 PHE A N 1
ATOM 927 C CA . PHE A 1 118 ? -28.718 40.966 20.104 1.00 47.41 118 PHE A CA 1
ATOM 928 C C . PHE A 1 118 ? -28.376 39.879 21.153 1.00 47.41 118 PHE A C 1
ATOM 930 O O . PHE A 1 118 ? -29.152 38.961 21.411 1.00 47.41 118 PHE A O 1
ATOM 937 N N . LEU A 1 119 ? -27.253 40.045 21.854 1.00 46.72 119 LEU A N 1
ATOM 938 C CA . LEU A 1 119 ? -27.114 39.592 23.243 1.00 46.72 119 LEU A CA 1
ATOM 939 C C . LEU A 1 119 ? -26.667 40.783 24.093 1.00 46.72 119 LEU A C 1
ATOM 941 O O . LEU A 1 119 ? -25.506 40.918 24.482 1.00 46.72 119 LEU A O 1
ATOM 945 N N . GLU A 1 120 ? -27.627 41.669 24.366 1.00 46.44 120 GLU A N 1
ATOM 946 C CA . GLU A 1 120 ? -27.533 42.637 25.453 1.00 46.44 120 GLU A CA 1
ATOM 947 C C . GLU A 1 120 ? -27.247 41.880 26.755 1.00 46.44 120 GLU A C 1
ATOM 949 O O . GLU A 1 120 ? -28.097 41.182 27.309 1.00 46.44 120 GLU A O 1
ATOM 954 N N . THR A 1 121 ? -26.020 41.995 27.252 1.00 48.28 121 THR A N 1
ATOM 955 C CA . THR A 1 121 ? -25.685 41.566 28.607 1.00 48.28 121 THR A CA 1
ATOM 956 C C . THR A 1 121 ? -26.206 42.627 29.582 1.00 48.28 121 THR A C 1
ATOM 958 O O . THR A 1 121 ? -25.767 43.780 29.529 1.00 48.28 121 THR A O 1
ATOM 961 N N . PRO A 1 122 ? -27.120 42.294 30.514 1.00 44.41 122 PRO A N 1
ATOM 962 C CA . PRO A 1 122 ? -27.628 43.248 31.486 1.00 44.41 122 PRO A CA 1
ATOM 963 C C . PRO A 1 122 ? -26.636 43.324 32.651 1.00 44.41 122 PRO A C 1
ATOM 965 O O . PRO A 1 122 ? -26.871 42.798 33.733 1.00 44.41 122 PRO A O 1
ATOM 968 N N . LEU A 1 123 ? -25.483 43.954 32.437 1.00 44.81 123 LEU A N 1
ATOM 969 C CA . LEU A 1 123 ? -24.460 44.143 33.473 1.00 44.81 123 LEU A CA 1
ATOM 970 C C . LEU A 1 123 ? -24.212 45.626 33.724 1.00 44.81 123 LEU A C 1
ATOM 972 O O . LEU A 1 123 ? -23.091 46.127 33.713 1.00 44.81 123 LEU A O 1
ATOM 976 N N . LYS A 1 124 ? -25.299 46.350 33.995 1.00 50.03 124 LYS A N 1
ATOM 977 C CA . LYS A 1 124 ? -25.215 47.695 34.558 1.00 50.03 124 LYS A CA 1
ATOM 978 C C . LYS A 1 124 ? -26.338 47.927 35.560 1.00 50.03 124 LYS A C 1
ATOM 980 O O . LYS A 1 124 ? -27.217 48.741 35.329 1.00 50.03 124 LYS A O 1
ATOM 985 N N . ASN A 1 125 ? -26.305 47.225 36.695 1.00 40.78 125 ASN A N 1
ATOM 986 C CA . ASN A 1 125 ? -26.904 47.762 37.915 1.00 40.78 125 ASN A CA 1
ATOM 987 C C . ASN A 1 125 ? -26.228 47.244 39.190 1.00 40.78 125 ASN A C 1
ATOM 989 O O . ASN A 1 125 ? -26.096 46.049 39.435 1.00 40.78 125 ASN A O 1
ATOM 993 N N . LYS A 1 126 ? -25.777 48.211 39.994 1.00 52.50 126 LYS A N 1
ATOM 994 C CA . LYS A 1 126 ? -25.224 48.058 41.340 1.00 52.50 126 LYS A CA 1
ATOM 995 C C . LYS A 1 126 ? -26.315 47.574 42.299 1.00 52.50 126 LYS A C 1
ATOM 997 O O . LYS A 1 126 ? -27.322 48.263 42.430 1.00 52.50 126 LYS A O 1
ATOM 1002 N N . LYS A 1 127 ? -26.009 46.504 43.041 1.00 49.22 127 LYS A N 1
ATOM 1003 C CA . LYS A 1 127 ? -26.338 46.193 44.455 1.00 49.22 127 LYS A CA 1
ATOM 1004 C C . LYS A 1 127 ? -26.672 44.700 44.584 1.00 49.22 127 LYS A C 1
ATOM 1006 O O . LYS A 1 127 ? -27.636 44.237 43.992 1.00 49.22 127 LYS A O 1
ATOM 1011 N N . ASN A 1 128 ? -25.879 44.014 45.412 1.00 44.06 128 ASN A N 1
ATOM 1012 C CA . ASN A 1 128 ? -25.945 42.604 45.840 1.00 44.06 128 ASN A CA 1
ATOM 1013 C C . ASN A 1 128 ? -25.115 41.616 44.991 1.00 44.06 128 ASN A C 1
ATOM 1015 O O . ASN A 1 128 ? -25.524 41.250 43.892 1.00 44.06 128 ASN A O 1
ATOM 1019 N N . PRO A 1 129 ? -23.960 41.130 45.494 1.00 48.38 129 PRO A N 1
ATOM 1020 C CA . PRO A 1 129 ? -23.164 40.118 44.820 1.00 48.38 129 PRO A CA 1
ATOM 1021 C C . PRO A 1 129 ? -23.678 38.729 45.214 1.00 48.38 129 PRO A C 1
ATOM 1023 O O . PRO A 1 129 ? -23.016 37.988 45.936 1.00 48.38 129 PRO A O 1
ATOM 1026 N N . THR A 1 130 ? -24.869 38.345 44.762 1.00 49.25 130 THR A N 1
ATOM 1027 C CA . THR A 1 130 ? -25.216 36.919 44.740 1.00 49.25 130 THR A CA 1
ATOM 1028 C C . THR A 1 130 ? -24.562 36.323 43.504 1.00 49.25 130 THR A C 1
ATOM 1030 O O . THR A 1 130 ? -25.113 36.361 42.407 1.00 49.25 130 THR A O 1
ATOM 1033 N N . MET A 1 131 ? -23.330 35.846 43.684 1.00 53.38 131 MET A N 1
ATOM 1034 C CA . MET A 1 131 ? -22.570 35.117 42.675 1.00 53.38 131 MET A CA 1
ATOM 1035 C C . MET A 1 131 ? -23.376 33.886 42.241 1.00 53.38 131 MET A C 1
ATOM 1037 O O . MET A 1 131 ? -23.440 32.886 42.956 1.00 53.38 131 MET A O 1
ATOM 1041 N N . TYR A 1 132 ? -24.004 33.965 41.069 1.00 52.78 132 TYR A N 1
ATOM 1042 C CA . TYR A 1 132 ? -24.608 32.808 40.425 1.00 52.78 132 TYR A CA 1
ATOM 1043 C C . TYR A 1 132 ? -23.475 31.904 39.934 1.00 52.78 132 TYR A C 1
ATOM 1045 O O . TYR A 1 132 ? -22.790 32.209 38.958 1.00 52.78 132 TYR A O 1
ATOM 1053 N N . VAL A 1 133 ? -23.223 30.814 40.657 1.00 56.47 133 VAL A N 1
ATOM 1054 C CA . VAL A 1 133 ? -22.295 29.776 40.209 1.00 56.47 133 VAL A CA 1
ATOM 1055 C C . VAL A 1 133 ? -23.089 28.806 39.350 1.00 56.47 133 VAL A C 1
ATOM 1057 O O . VAL A 1 133 ? -23.994 28.139 39.851 1.00 56.47 133 VAL A O 1
ATOM 1060 N N . SER A 1 134 ? -22.754 28.731 38.062 1.00 44.78 134 SER A N 1
ATOM 1061 C CA . SER A 1 134 ? -23.345 27.748 37.159 1.00 44.78 134 SER A CA 1
ATOM 1062 C C . SER A 1 134 ? -23.121 26.324 37.705 1.00 44.78 134 SER A C 1
ATOM 1064 O O . SER A 1 134 ? -22.011 26.013 38.156 1.00 44.78 134 SER A O 1
ATOM 1066 N N . PRO A 1 135 ? -24.129 25.428 37.655 1.00 50.25 135 PRO A N 1
ATOM 1067 C CA . PRO A 1 135 ? -24.004 24.039 38.120 1.00 50.25 135 PRO A CA 1
ATOM 1068 C C . PRO A 1 135 ? -22.872 23.233 37.458 1.00 50.25 135 PRO A C 1
ATOM 1070 O O . PRO A 1 135 ? -22.464 22.201 37.977 1.00 50.25 135 PRO A O 1
ATOM 1073 N N . ILE A 1 136 ? -22.316 23.731 36.351 1.00 52.28 136 ILE A N 1
ATOM 1074 C CA . ILE A 1 136 ? -21.202 23.130 35.606 1.00 52.28 136 ILE A CA 1
ATOM 1075 C C . ILE A 1 136 ? -19.846 23.364 36.308 1.00 52.28 136 ILE A C 1
ATOM 1077 O O . ILE A 1 136 ? -18.867 22.682 36.022 1.00 52.28 136 ILE A O 1
ATOM 1081 N N . ARG A 1 137 ? -19.755 24.306 37.260 1.00 53.56 137 ARG A N 1
ATOM 1082 C CA . ARG A 1 137 ? -18.480 24.725 37.873 1.00 53.56 137 ARG A CA 1
ATOM 1083 C C . ARG A 1 137 ? -18.311 24.383 39.352 1.00 53.56 137 ARG A C 1
ATOM 1085 O O . ARG A 1 137 ? -17.514 25.020 40.040 1.00 53.56 137 ARG A O 1
ATOM 1092 N N . LYS A 1 138 ? -18.992 23.352 39.857 1.00 51.03 138 LYS A N 1
ATOM 1093 C CA . LYS A 1 138 ? -18.706 22.807 41.194 1.00 51.03 138 LYS A CA 1
ATOM 1094 C C . LYS A 1 138 ? -18.502 21.299 41.161 1.00 51.03 138 LYS A C 1
ATOM 1096 O O . LYS A 1 138 ? -19.447 20.552 41.376 1.00 51.03 138 LYS A O 1
ATOM 1101 N N . ARG A 1 139 ? -17.245 20.903 40.947 1.00 48.00 139 ARG A N 1
ATOM 1102 C CA . ARG A 1 139 ? -16.517 19.828 41.651 1.00 48.00 139 ARG A CA 1
ATOM 1103 C C . ARG A 1 139 ? -15.083 19.791 41.114 1.00 48.00 139 ARG A C 1
ATOM 1105 O O . ARG A 1 139 ? -14.747 19.032 40.220 1.00 48.00 139 ARG A O 1
ATOM 1112 N N . LYS A 1 140 ? -14.231 20.658 41.661 1.00 58.47 140 LYS A N 1
ATOM 1113 C CA . LYS A 1 140 ? -12.803 20.354 41.772 1.00 58.47 140 LYS A CA 1
ATOM 1114 C C . LYS A 1 140 ? -12.578 19.876 43.192 1.00 58.47 140 LYS A C 1
ATOM 1116 O O . LYS A 1 140 ? -12.518 20.707 44.090 1.00 58.47 140 LYS A O 1
ATOM 1121 N N . SER A 1 141 ? -12.491 18.562 43.350 1.00 48.72 141 SER A N 1
ATOM 1122 C CA . SER A 1 141 ? -11.662 17.910 44.364 1.00 48.72 141 SER A CA 1
ATOM 1123 C C . SER A 1 141 ? -11.860 16.398 44.263 1.00 48.72 141 SER A C 1
ATOM 1125 O O . SER A 1 141 ? -12.938 15.913 44.596 1.00 48.72 141 SER A O 1
ATOM 1127 N N . ALA A 1 142 ? -10.775 15.731 43.860 1.00 50.22 142 ALA A N 1
ATOM 1128 C CA . ALA A 1 142 ? -10.518 14.291 43.864 1.00 50.22 142 ALA A CA 1
ATOM 1129 C C . ALA A 1 142 ? -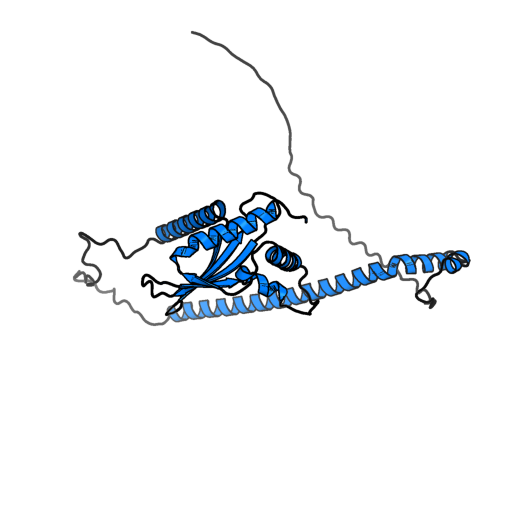11.179 13.465 42.739 1.00 50.22 142 ALA A C 1
ATOM 1131 O O . ALA A 1 142 ? -12.388 13.287 42.718 1.00 50.22 142 ALA A O 1
ATOM 1132 N N . GLU A 1 143 ? -10.324 12.933 41.854 1.00 49.09 143 GLU A N 1
ATOM 1133 C CA . GLU A 1 143 ? -10.564 11.778 40.967 1.00 49.09 143 GLU A CA 1
ATOM 1134 C C . GLU A 1 143 ? -11.451 12.000 39.725 1.00 49.09 143 GLU A C 1
ATOM 1136 O O . GLU A 1 143 ? -12.620 11.640 39.717 1.00 49.09 143 GLU A O 1
ATOM 1141 N N . GLN A 1 144 ? -10.869 12.562 38.653 1.00 45.81 144 GLN A N 1
ATOM 1142 C CA . GLN A 1 144 ? -11.006 12.123 37.242 1.00 45.81 144 GLN A CA 1
ATOM 1143 C C . GLN A 1 144 ? -10.523 13.233 36.289 1.00 45.81 144 GLN A C 1
ATOM 1145 O O . GLN A 1 144 ? -11.300 13.979 35.692 1.00 45.81 144 GLN A O 1
ATOM 1150 N N . ASP A 1 145 ? -9.204 13.324 36.129 1.00 45.94 145 ASP A N 1
ATOM 1151 C CA . ASP A 1 145 ? -8.540 14.099 35.078 1.00 45.94 145 ASP A CA 1
ATOM 1152 C C . ASP A 1 145 ? -8.765 13.439 33.703 1.00 45.94 145 ASP A C 1
ATOM 1154 O O . ASP A 1 145 ? -7.940 12.654 33.247 1.00 45.94 145 ASP A O 1
ATOM 1158 N N . SER A 1 146 ? -9.901 13.694 33.040 1.00 52.78 146 SER A N 1
ATOM 1159 C CA . SER A 1 146 ? -10.167 13.100 31.710 1.00 52.78 146 SER A CA 1
ATOM 1160 C C . SER A 1 146 ? -11.121 13.885 30.795 1.00 52.78 146 SER A C 1
ATOM 1162 O O . SER A 1 146 ? -11.974 13.292 30.144 1.00 52.78 146 SER A O 1
ATOM 1164 N N . SER A 1 147 ? -11.029 15.220 30.692 1.00 53.94 147 SER A N 1
ATOM 1165 C CA . SER A 1 147 ? -11.815 15.906 29.633 1.00 53.94 147 SER A CA 1
ATOM 1166 C C . SER A 1 147 ? -11.270 17.214 29.059 1.00 53.94 147 SER A C 1
ATOM 1168 O O . SER A 1 147 ? -11.998 17.925 28.374 1.00 53.94 147 SER A O 1
ATOM 1170 N N . LEU A 1 148 ? -9.989 17.529 29.252 1.00 56.78 148 LEU A N 1
ATOM 1171 C CA . LEU A 1 148 ? -9.330 18.584 28.478 1.00 56.78 148 LEU A CA 1
ATOM 1172 C C . LEU A 1 148 ? -7.947 18.083 28.069 1.00 56.78 148 LEU A C 1
ATOM 1174 O O . LEU A 1 148 ? -6.955 18.406 28.715 1.00 56.78 148 LEU A O 1
ATOM 1178 N N . ILE A 1 149 ? -7.902 17.251 27.024 1.00 61.50 149 ILE A N 1
ATOM 1179 C CA . ILE A 1 149 ? -6.657 16.958 26.306 1.00 61.50 149 ILE A CA 1
ATOM 1180 C C . ILE A 1 149 ? -6.105 18.318 25.879 1.00 61.50 149 ILE A C 1
ATOM 1182 O O . ILE A 1 149 ? -6.726 19.024 25.082 1.00 61.50 149 ILE A O 1
ATOM 1186 N N . SER A 1 150 ? -4.994 18.735 26.483 1.00 76.19 150 SER A N 1
ATOM 1187 C CA . SER A 1 150 ? -4.3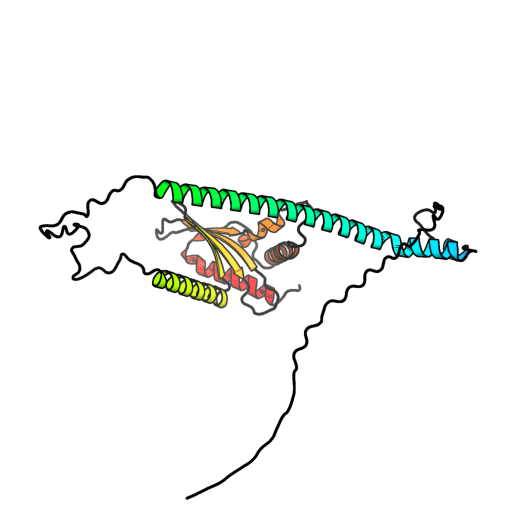38 19.979 26.088 1.00 76.19 150 SER A CA 1
ATOM 1188 C C . SER A 1 150 ? -3.931 19.839 24.622 1.00 76.19 150 SER A C 1
ATOM 1190 O O . SER A 1 150 ? -3.427 18.790 24.228 1.00 76.19 150 SER A O 1
ATOM 1192 N N . GLN A 1 151 ? -4.126 20.868 23.800 1.00 76.62 151 GLN A N 1
ATOM 1193 C CA . GLN A 1 151 ? -3.710 20.849 22.390 1.00 76.62 151 GLN A CA 1
ATOM 1194 C C . GLN A 1 151 ? -2.220 20.473 22.237 1.00 76.62 151 GLN A C 1
ATOM 1196 O O . GLN A 1 151 ? -1.834 19.796 21.283 1.00 76.62 151 GLN A O 1
ATOM 1201 N N . ASP A 1 152 ? -1.406 20.819 23.237 1.00 80.38 152 ASP A N 1
ATOM 1202 C CA . ASP A 1 152 ? 0.002 20.431 23.336 1.00 80.38 152 ASP A CA 1
ATOM 1203 C C . ASP A 1 152 ? 0.204 18.936 23.630 1.00 80.38 152 ASP A C 1
ATOM 1205 O O . ASP A 1 152 ? 1.200 18.360 23.205 1.00 80.38 152 ASP A O 1
ATOM 1209 N N . GLN A 1 153 ? -0.712 18.291 24.361 1.00 85.50 153 GLN A N 1
ATOM 1210 C CA . GLN A 1 153 ? -0.690 16.839 24.580 1.00 85.50 153 GLN A CA 1
ATOM 1211 C C . GLN A 1 153 ? -1.063 16.099 23.298 1.00 85.50 153 GLN A C 1
ATOM 1213 O O . GLN A 1 153 ? -0.332 15.199 22.907 1.00 85.50 153 GLN A O 1
ATOM 1218 N N . LEU A 1 154 ? -2.111 16.541 22.593 1.00 86.00 154 LEU A N 1
ATOM 1219 C CA . LEU A 1 154 ? -2.492 15.954 21.305 1.00 86.00 154 LEU A CA 1
ATOM 1220 C C . LEU A 1 154 ? -1.363 16.078 20.272 1.00 86.00 154 LEU A C 1
ATOM 1222 O O . LEU A 1 154 ? -1.050 15.120 19.576 1.00 86.00 154 LEU A O 1
ATOM 1226 N N . SER A 1 155 ? -0.717 17.244 20.199 1.00 88.06 155 SER A N 1
ATOM 1227 C CA . SER A 1 155 ? 0.401 17.467 19.272 1.00 88.06 155 SER A CA 1
ATOM 1228 C C . SER A 1 155 ? 1.586 16.545 19.578 1.00 88.06 155 SER A C 1
ATOM 1230 O O . SER A 1 155 ? 2.158 15.960 18.664 1.00 88.06 155 SER A O 1
ATOM 1232 N N . LYS A 1 156 ? 1.911 16.354 20.864 1.00 90.69 156 LYS A N 1
ATOM 1233 C CA . LYS A 1 156 ? 2.963 15.421 21.299 1.00 90.69 156 LYS A CA 1
ATOM 1234 C C . LYS A 1 156 ? 2.600 13.964 21.041 1.00 90.69 156 LYS A C 1
ATOM 1236 O O . LYS A 1 156 ? 3.473 13.178 20.686 1.00 90.69 156 LYS A O 1
ATOM 1241 N N . GLU A 1 157 ? 1.340 13.586 21.227 1.00 90.75 157 GLU A N 1
ATOM 1242 C CA . GLU A 1 157 ? 0.864 12.237 20.915 1.00 90.75 157 GLU A CA 1
ATOM 1243 C C . GLU A 1 157 ? 0.956 11.958 19.416 1.00 90.75 157 GLU A C 1
ATOM 1245 O O . GLU A 1 157 ? 1.482 10.919 19.037 1.00 90.75 157 GLU A O 1
ATOM 1250 N N . LEU A 1 158 ? 0.544 12.898 18.560 1.00 90.44 158 LEU A N 1
ATOM 1251 C CA . LEU A 1 158 ? 0.671 12.762 17.107 1.00 90.44 158 LEU A CA 1
ATOM 1252 C C . LEU A 1 158 ? 2.133 12.685 16.654 1.00 90.44 158 LEU A C 1
ATOM 1254 O O . LEU A 1 158 ? 2.458 11.859 15.805 1.00 90.44 158 LEU A O 1
ATOM 1258 N N . GLU A 1 159 ? 3.021 13.490 17.245 1.00 93.81 159 GLU A N 1
ATOM 1259 C CA . GLU A 1 159 ? 4.466 13.401 17.001 1.00 93.81 159 GLU A CA 1
ATOM 1260 C C . GLU A 1 159 ? 5.010 12.028 17.418 1.00 93.81 159 GLU A C 1
ATOM 1262 O O . GLU A 1 159 ? 5.714 11.374 16.652 1.00 93.81 159 GLU A O 1
ATOM 1267 N N . THR A 1 160 ? 4.624 11.548 18.602 1.00 93.62 160 THR A N 1
ATOM 1268 C CA . THR A 1 160 ? 5.035 10.230 19.103 1.00 93.62 160 THR A CA 1
ATOM 1269 C C . THR A 1 160 ? 4.530 9.116 18.189 1.00 93.62 160 THR A C 1
ATOM 1271 O O . THR A 1 160 ? 5.296 8.218 17.851 1.00 93.62 160 THR A O 1
ATOM 1274 N N . ILE A 1 161 ? 3.270 9.186 17.747 1.00 90.50 161 ILE A N 1
ATOM 1275 C CA . ILE A 1 161 ? 2.684 8.224 16.809 1.00 90.50 161 ILE A CA 1
ATOM 1276 C C . ILE A 1 161 ? 3.470 8.235 15.497 1.00 90.50 161 ILE A C 1
ATOM 1278 O O . ILE A 1 161 ? 3.884 7.168 15.049 1.00 90.50 161 ILE A O 1
ATOM 1282 N N . GLY A 1 162 ? 3.752 9.412 14.931 1.00 90.94 162 GLY A N 1
ATOM 1283 C CA . GLY A 1 162 ? 4.563 9.549 13.718 1.00 90.94 162 GLY A CA 1
ATOM 1284 C C . GLY A 1 162 ? 5.928 8.875 13.856 1.00 90.94 162 GLY A C 1
ATOM 1285 O O . GLY A 1 162 ? 6.260 7.996 13.070 1.00 90.94 162 GLY A O 1
ATOM 1286 N N . VAL A 1 163 ? 6.659 9.175 14.933 1.00 94.06 163 VAL A N 1
ATOM 1287 C CA . VAL A 1 163 ? 7.965 8.554 15.211 1.00 94.06 163 VAL A CA 1
ATOM 1288 C C . VAL A 1 163 ? 7.853 7.035 15.369 1.00 94.06 163 VAL A C 1
ATOM 1290 O O . VAL A 1 163 ? 8.717 6.300 14.893 1.00 94.06 163 VAL A O 1
ATOM 1293 N N . THR A 1 164 ? 6.807 6.531 16.031 1.00 92.81 164 THR A N 1
ATOM 1294 C CA . THR A 1 164 ? 6.612 5.079 16.168 1.00 92.81 164 THR A CA 1
ATOM 1295 C C . THR A 1 164 ? 6.274 4.401 14.843 1.00 92.81 164 THR A C 1
ATOM 1297 O O . THR A 1 164 ? 6.743 3.290 14.615 1.00 92.81 164 THR A O 1
ATOM 1300 N N . LEU A 1 165 ? 5.511 5.053 13.962 1.00 92.50 165 LEU A N 1
ATOM 1301 C CA . LEU A 1 165 ? 5.186 4.526 12.637 1.00 92.50 165 LEU A CA 1
ATOM 1302 C C . LEU A 1 165 ? 6.422 4.508 11.734 1.00 92.50 165 LEU A C 1
ATOM 1304 O O . LEU A 1 165 ? 6.700 3.470 11.140 1.00 92.50 165 LEU A O 1
ATOM 1308 N N . ASP A 1 166 ? 7.214 5.581 11.728 1.00 91.12 166 ASP A N 1
ATOM 1309 C CA . ASP A 1 166 ? 8.485 5.643 10.996 1.00 91.12 166 ASP A CA 1
ATOM 1310 C C . ASP A 1 166 ? 9.464 4.568 11.497 1.00 91.12 166 ASP A C 1
ATOM 1312 O O . ASP A 1 166 ? 10.133 3.890 10.718 1.00 91.12 166 ASP A O 1
ATOM 1316 N N . MET A 1 167 ? 9.529 4.359 12.817 1.00 92.50 167 MET A N 1
ATOM 1317 C CA . MET A 1 167 ? 10.345 3.298 13.408 1.00 92.50 167 MET A CA 1
ATOM 1318 C C . MET A 1 167 ? 9.875 1.907 12.961 1.00 92.50 167 MET A C 1
ATOM 1320 O O . MET A 1 167 ? 10.704 1.055 12.640 1.00 92.50 167 MET A O 1
ATOM 1324 N N . LEU A 1 168 ? 8.561 1.659 12.940 1.00 91.19 168 LEU A N 1
ATOM 1325 C CA . LEU A 1 168 ? 7.999 0.393 12.466 1.00 91.19 168 LEU A CA 1
ATOM 1326 C C . LEU A 1 168 ? 8.297 0.173 10.979 1.00 91.19 168 LEU A C 1
ATOM 1328 O O . LEU A 1 168 ? 8.694 -0.935 10.613 1.00 91.19 168 LEU A O 1
ATOM 1332 N N . GLU A 1 169 ? 8.180 1.211 10.153 1.00 91.44 169 GLU A N 1
ATOM 1333 C CA . GLU A 1 169 ? 8.517 1.175 8.727 1.00 91.44 169 GLU A CA 1
ATOM 1334 C C . GLU A 1 169 ? 9.990 0.811 8.522 1.00 91.44 169 GLU A C 1
ATOM 1336 O O . GLU A 1 169 ? 10.288 -0.160 7.830 1.00 91.44 169 GLU A O 1
ATOM 1341 N N . LEU A 1 170 ? 10.914 1.483 9.215 1.00 89.56 170 LEU A N 1
ATOM 1342 C CA . LEU A 1 170 ? 12.351 1.204 9.113 1.00 89.56 170 LEU A CA 1
ATOM 1343 C C . LEU A 1 170 ? 12.732 -0.208 9.585 1.00 89.56 170 LEU A C 1
ATOM 1345 O O . LEU A 1 170 ? 13.618 -0.838 9.009 1.00 89.56 170 LEU A O 1
ATOM 1349 N N . LEU A 1 171 ? 12.093 -0.714 10.644 1.00 89.62 171 LEU A N 1
ATOM 1350 C CA . LEU A 1 171 ? 12.427 -2.022 11.217 1.00 89.62 171 LEU A CA 1
ATOM 1351 C C . LEU A 1 171 ? 11.818 -3.193 10.443 1.00 89.62 171 LEU A C 1
ATOM 1353 O O . LEU A 1 171 ? 12.405 -4.275 10.399 1.00 89.62 171 LEU A O 1
ATOM 1357 N N . THR A 1 172 ? 10.619 -3.011 9.891 1.00 89.50 172 THR A N 1
ATOM 1358 C CA . THR A 1 172 ? 9.834 -4.115 9.318 1.00 89.50 172 THR A CA 1
ATOM 1359 C C . THR A 1 172 ? 9.647 -4.022 7.809 1.00 89.50 172 THR A C 1
ATOM 1361 O O . THR A 1 172 ? 9.279 -5.027 7.197 1.00 89.50 172 THR A O 1
ATOM 1364 N N . GLY A 1 173 ? 9.901 -2.850 7.220 1.00 90.06 173 GLY A N 1
ATOM 1365 C CA . GLY A 1 173 ? 9.570 -2.522 5.836 1.00 90.06 173 GLY A CA 1
ATOM 1366 C C . GLY A 1 173 ? 8.069 -2.351 5.601 1.00 90.06 173 GLY A C 1
ATOM 1367 O O . GLY A 1 173 ? 7.649 -2.328 4.452 1.00 90.06 173 GLY A O 1
ATOM 1368 N N . LEU A 1 174 ? 7.240 -2.300 6.651 1.00 92.75 174 LEU A N 1
ATOM 1369 C CA . LEU A 1 174 ? 5.784 -2.194 6.542 1.00 92.75 174 LEU A CA 1
ATOM 1370 C C . LEU A 1 174 ? 5.309 -0.783 6.856 1.00 92.75 174 LEU A C 1
ATOM 1372 O O . LEU A 1 174 ? 5.597 -0.244 7.923 1.00 92.75 174 LEU A O 1
ATOM 1376 N N . ARG A 1 175 ? 4.471 -0.251 5.973 1.00 93.19 175 ARG A N 1
ATOM 1377 C CA . ARG A 1 175 ? 3.782 1.019 6.152 1.00 93.19 175 ARG A CA 1
ATOM 1378 C C . ARG A 1 175 ? 2.292 0.847 5.904 1.00 93.19 175 ARG A C 1
ATOM 1380 O O . ARG A 1 175 ? 1.879 0.319 4.874 1.00 93.19 175 ARG A O 1
ATOM 1387 N N . ILE A 1 176 ? 1.480 1.341 6.832 1.00 93.94 176 ILE A N 1
ATOM 1388 C CA . ILE A 1 176 ? 0.039 1.489 6.614 1.00 93.94 176 ILE A CA 1
ATOM 1389 C C . ILE A 1 176 ? -0.166 2.827 5.903 1.00 93.94 176 ILE A C 1
ATOM 1391 O O . ILE A 1 176 ? 0.141 3.881 6.457 1.00 93.94 176 ILE A O 1
ATOM 1395 N N . VAL A 1 177 ? -0.628 2.775 4.657 1.00 92.62 177 VAL A N 1
ATOM 1396 C CA . VAL A 1 177 ? -0.867 3.950 3.806 1.00 92.62 177 VAL A CA 1
ATOM 1397 C C . VAL A 1 177 ? -2.199 4.598 4.162 1.00 92.62 177 VAL A C 1
ATOM 1399 O O . VAL A 1 177 ? -2.285 5.820 4.263 1.00 92.62 177 VAL A O 1
ATOM 1402 N N . ASN A 1 178 ? -3.224 3.776 4.373 1.00 94.31 178 ASN A N 1
ATOM 1403 C CA . ASN A 1 178 ? -4.573 4.222 4.681 1.00 94.31 178 ASN A CA 1
ATOM 1404 C C . ASN A 1 178 ? -5.265 3.229 5.624 1.00 94.31 178 ASN A C 1
ATOM 1406 O O . ASN A 1 178 ? -4.970 2.029 5.623 1.00 94.31 178 ASN A O 1
ATOM 1410 N N . PHE A 1 179 ? -6.186 3.748 6.430 1.00 94.56 179 PHE A N 1
ATOM 1411 C CA . PHE A 1 179 ? -7.008 2.977 7.351 1.00 94.56 179 PHE A CA 1
ATOM 1412 C C . PHE A 1 179 ? -8.458 3.433 7.234 1.00 94.56 179 PHE A C 1
ATOM 1414 O O . PHE A 1 179 ? -8.771 4.599 7.473 1.00 94.56 179 PHE A O 1
ATOM 1421 N N . GLU A 1 180 ? -9.341 2.491 6.914 1.00 95.56 180 GLU A N 1
ATOM 1422 C CA . GLU A 1 180 ? -10.775 2.735 6.805 1.00 95.56 180 GLU A CA 1
ATOM 1423 C C . GLU A 1 180 ? -11.546 1.755 7.690 1.00 95.56 180 GLU A C 1
ATOM 1425 O O . GLU A 1 180 ?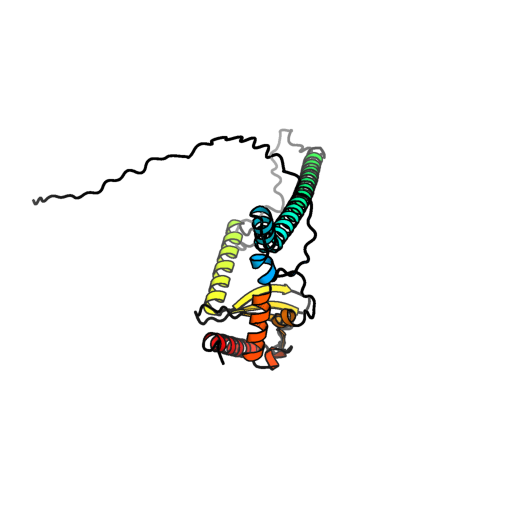 -11.279 0.550 7.733 1.00 95.56 180 GLU A O 1
ATOM 1430 N N . GLU A 1 181 ? -12.525 2.279 8.422 1.00 94.62 181 GLU A N 1
ATOM 1431 C CA . GLU A 1 181 ? -13.327 1.510 9.365 1.00 94.62 181 GLU A CA 1
ATOM 1432 C C . GLU A 1 181 ? -14.800 1.508 8.952 1.00 94.62 181 GLU A C 1
ATOM 1434 O O . GLU A 1 181 ? -15.501 2.516 9.038 1.00 94.62 181 GLU A O 1
ATOM 1439 N N . ASP A 1 182 ? -15.287 0.326 8.585 1.00 92.31 182 ASP A N 1
ATOM 1440 C CA . ASP A 1 182 ? -16.685 0.065 8.267 1.00 92.31 182 ASP A CA 1
ATOM 1441 C C . ASP A 1 182 ? -17.450 -0.451 9.490 1.00 92.31 182 ASP A C 1
ATOM 1443 O O . ASP A 1 182 ? -16.883 -0.821 10.519 1.00 92.31 182 ASP A O 1
ATOM 1447 N N . LYS A 1 183 ? -18.781 -0.561 9.395 1.00 91.44 183 LYS A N 1
ATOM 1448 C CA . LYS A 1 183 ? -19.617 -1.084 10.497 1.00 91.44 183 LYS A CA 1
ATOM 1449 C C . LYS A 1 183 ? -19.213 -2.492 10.953 1.00 91.44 183 LYS A C 1
ATOM 1451 O O . LYS A 1 183 ? -19.368 -2.807 12.128 1.00 91.44 183 LYS A O 1
ATOM 1456 N N . SER A 1 184 ? -18.708 -3.327 10.046 1.00 89.62 184 SER A N 1
ATOM 1457 C CA . SER A 1 184 ? -18.390 -4.739 10.305 1.00 89.62 184 SER A CA 1
ATOM 1458 C C . SER A 1 184 ? -16.946 -5.133 9.992 1.00 89.62 184 SER A C 1
ATOM 1460 O O . SER A 1 184 ? -16.535 -6.235 10.366 1.00 89.62 184 SER A O 1
ATOM 1462 N N . LYS A 1 185 ? -16.174 -4.270 9.324 1.00 93.00 185 LYS A N 1
ATOM 1463 C CA . LYS A 1 185 ? -14.847 -4.589 8.787 1.00 93.00 185 LYS A CA 1
ATOM 1464 C C . LYS A 1 185 ? -13.858 -3.450 9.028 1.00 93.00 185 LYS A C 1
ATOM 1466 O O . LYS A 1 185 ? -14.255 -2.301 9.196 1.00 93.00 185 LYS A O 1
ATOM 1471 N N . LEU A 1 186 ? -12.583 -3.802 9.064 1.00 93.94 186 LEU A N 1
ATOM 1472 C CA . LEU A 1 186 ? -11.437 -2.904 9.115 1.00 93.94 186 LEU A CA 1
ATOM 1473 C C . LEU A 1 186 ? -10.635 -3.109 7.834 1.00 93.94 186 LEU A C 1
ATOM 1475 O O . LEU A 1 186 ? -10.316 -4.253 7.507 1.00 93.94 186 LEU A O 1
ATOM 1479 N N . HIS A 1 187 ? -10.331 -2.028 7.131 1.00 96.25 187 HIS A N 1
ATOM 1480 C CA . HIS A 1 187 ? -9.596 -2.023 5.874 1.00 96.25 187 HIS A CA 1
ATOM 1481 C C . HIS A 1 187 ? -8.251 -1.335 6.095 1.00 96.25 187 HIS A C 1
ATOM 1483 O O . HIS A 1 187 ? -8.190 -0.213 6.597 1.00 96.25 187 HIS A O 1
ATOM 1489 N N . PHE A 1 188 ? -7.176 -2.021 5.727 1.00 96.56 188 PHE A N 1
ATOM 1490 C CA . PHE A 1 188 ? -5.814 -1.517 5.832 1.00 96.56 188 PHE A CA 1
ATOM 1491 C C . PHE A 1 188 ? -5.173 -1.561 4.457 1.00 96.56 188 PHE A C 1
ATOM 1493 O O . PHE A 1 188 ? -4.995 -2.651 3.914 1.00 96.56 188 PHE A O 1
ATOM 1500 N N . ASP A 1 189 ? -4.799 -0.402 3.928 1.00 96.12 189 ASP A N 1
ATOM 1501 C CA . ASP A 1 189 ? -3.947 -0.327 2.746 1.00 96.12 189 ASP A CA 1
ATOM 1502 C C . ASP A 1 189 ? -2.500 -0.364 3.217 1.00 96.12 189 ASP A C 1
ATOM 1504 O O . ASP A 1 189 ? -2.057 0.484 3.996 1.00 96.12 189 ASP A O 1
ATOM 1508 N N . VAL A 1 190 ? -1.776 -1.390 2.790 1.00 95.88 190 VAL A N 1
ATOM 1509 C CA . VAL A 1 190 ? -0.438 -1.714 3.269 1.00 95.88 190 VAL A CA 1
ATOM 1510 C C . VAL A 1 190 ? 0.535 -1.632 2.107 1.00 95.88 190 VAL A C 1
ATOM 1512 O O . VAL A 1 190 ? 0.332 -2.245 1.060 1.00 95.88 190 VAL A O 1
ATOM 1515 N N . LYS A 1 191 ? 1.627 -0.907 2.329 1.00 94.12 191 LYS A N 1
ATOM 1516 C CA . LYS A 1 191 ? 2.808 -0.912 1.476 1.00 94.12 191 LYS A CA 1
ATOM 1517 C C . LYS A 1 191 ? 3.930 -1.628 2.207 1.00 94.12 191 LYS A C 1
ATOM 1519 O O . LYS A 1 191 ? 4.245 -1.299 3.349 1.00 94.12 191 LYS A O 1
ATOM 1524 N N . GLN A 1 192 ? 4.516 -2.619 1.555 1.00 93.19 192 GLN A N 1
ATOM 1525 C CA . GLN A 1 192 ? 5.607 -3.408 2.101 1.00 93.19 192 GLN A CA 1
ATOM 1526 C C . GLN A 1 192 ? 6.824 -3.317 1.192 1.00 93.19 192 GLN A C 1
ATOM 1528 O O . GLN A 1 192 ? 6.737 -3.637 0.012 1.00 93.19 192 GLN A O 1
ATOM 1533 N N . ILE A 1 193 ? 7.952 -2.900 1.743 1.00 90.81 193 ILE A N 1
ATOM 1534 C CA . ILE A 1 193 ? 9.182 -2.607 1.015 1.00 90.81 193 ILE A CA 1
ATOM 1535 C C . ILE A 1 193 ? 10.256 -3.618 1.421 1.00 90.81 193 ILE A C 1
ATOM 1537 O O . ILE A 1 193 ? 10.283 -4.102 2.556 1.00 90.81 193 ILE A O 1
ATOM 1541 N N . SER A 1 194 ? 11.138 -3.961 0.482 1.00 86.88 194 SER A N 1
ATOM 1542 C CA . SER A 1 194 ? 12.358 -4.707 0.789 1.00 86.88 194 SER A CA 1
ATOM 1543 C C . SER A 1 194 ? 13.176 -3.989 1.868 1.00 86.88 194 SER A C 1
ATOM 1545 O O . SER A 1 194 ? 13.474 -2.806 1.758 1.00 86.88 194 SER A O 1
ATOM 1547 N N . THR A 1 195 ? 13.590 -4.726 2.897 1.00 81.56 195 THR A N 1
ATOM 1548 C CA . THR A 1 195 ? 14.484 -4.223 3.955 1.00 81.56 195 THR A CA 1
ATOM 1549 C C . THR A 1 195 ? 15.956 -4.512 3.669 1.00 81.56 195 THR A C 1
ATOM 1551 O O . THR A 1 195 ? 16.834 -4.188 4.469 1.00 81.56 195 THR A O 1
ATOM 1554 N N . SER A 1 196 ? 16.253 -5.148 2.535 1.00 73.81 196 SER A N 1
ATOM 1555 C CA . SER A 1 196 ? 17.625 -5.339 2.070 1.00 73.81 196 SER A CA 1
ATOM 1556 C C . SER A 1 196 ? 18.115 -4.024 1.469 1.00 73.81 196 SER A C 1
ATOM 1558 O O . SER A 1 196 ? 17.519 -3.554 0.508 1.00 73.81 196 SER A O 1
ATOM 1560 N N . GLY A 1 197 ? 19.162 -3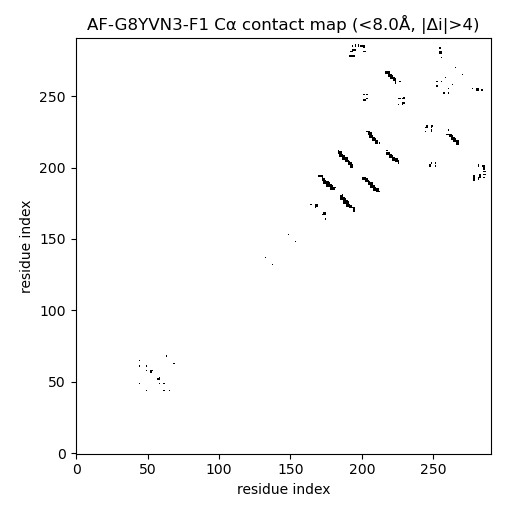.433 2.050 1.00 60.91 197 GLY A N 1
ATOM 1561 C CA . GLY A 1 197 ? 19.664 -2.087 1.733 1.00 60.91 197 GLY A CA 1
ATOM 1562 C C . GLY A 1 197 ? 20.362 -1.919 0.378 1.00 60.91 197 GLY A C 1
ATOM 1563 O O . GLY A 1 197 ? 21.367 -1.219 0.322 1.00 60.91 197 GLY A O 1
ATOM 1564 N N . ASP A 1 198 ? 19.864 -2.570 -0.673 1.00 61.75 198 ASP A N 1
ATOM 1565 C CA . ASP A 1 198 ? 20.284 -2.341 -2.056 1.00 61.75 198 ASP A CA 1
ATOM 1566 C C . ASP A 1 198 ? 19.377 -1.287 -2.714 1.00 61.75 198 ASP A C 1
ATOM 1568 O O . ASP A 1 198 ? 18.181 -1.227 -2.432 1.00 61.75 198 ASP A O 1
ATOM 1572 N N . ASP A 1 199 ? 19.934 -0.488 -3.630 1.00 59.28 199 ASP A N 1
ATOM 1573 C CA . ASP A 1 199 ? 19.308 0.696 -4.256 1.00 59.28 199 ASP A CA 1
ATOM 1574 C C . ASP A 1 199 ? 18.020 0.417 -5.070 1.00 59.28 199 ASP A C 1
ATOM 1576 O O . ASP A 1 199 ? 17.395 1.338 -5.596 1.00 59.28 199 ASP A O 1
ATOM 1580 N N . SER A 1 200 ? 17.607 -0.846 -5.206 1.00 63.53 200 SER A N 1
ATOM 1581 C CA . SER A 1 200 ? 16.358 -1.233 -5.871 1.00 63.53 200 SER A CA 1
ATOM 1582 C C . SER A 1 200 ? 15.242 -1.444 -4.849 1.00 63.53 200 SER A C 1
ATOM 1584 O O . SER A 1 200 ? 15.067 -2.533 -4.298 1.00 63.53 200 SER A O 1
ATOM 1586 N N . GLU A 1 201 ? 14.464 -0.388 -4.619 1.00 77.12 201 GLU A N 1
ATOM 1587 C CA . GLU A 1 201 ? 13.329 -0.369 -3.694 1.00 77.12 201 GLU A CA 1
ATOM 1588 C C . GLU A 1 201 ? 12.110 -1.105 -4.288 1.00 77.12 201 GLU A C 1
ATOM 1590 O O . GLU A 1 201 ? 11.154 -0.509 -4.783 1.00 77.12 201 GLU A O 1
ATOM 1595 N N . ILE A 1 202 ? 12.152 -2.440 -4.280 1.00 87.44 202 ILE A N 1
ATOM 1596 C CA . ILE A 1 202 ? 10.999 -3.274 -4.650 1.00 87.44 202 ILE A CA 1
ATOM 1597 C C . ILE A 1 202 ? 9.951 -3.162 -3.537 1.00 87.44 202 ILE A C 1
ATOM 1599 O O . ILE A 1 202 ? 10.252 -3.422 -2.366 1.00 87.44 202 ILE A O 1
ATOM 1603 N N . SER A 1 203 ? 8.715 -2.815 -3.902 1.00 90.56 203 SER A N 1
ATOM 1604 C CA . SER A 1 203 ? 7.613 -2.639 -2.948 1.00 90.56 203 SER A CA 1
ATOM 1605 C C . SER A 1 203 ? 6.322 -3.307 -3.414 1.00 90.56 203 SER A C 1
ATOM 1607 O O . SER A 1 203 ? 6.018 -3.302 -4.598 1.00 90.56 203 SER A O 1
ATOM 1609 N N . VAL A 1 204 ? 5.556 -3.888 -2.491 1.00 92.94 204 VAL A N 1
ATOM 1610 C CA . VAL A 1 204 ? 4.256 -4.530 -2.740 1.00 92.94 204 VAL A CA 1
ATOM 1611 C C . VAL A 1 204 ? 3.175 -3.719 -2.055 1.00 92.94 204 VAL A C 1
ATOM 1613 O O . VAL A 1 204 ? 3.281 -3.429 -0.864 1.00 92.94 204 VAL A O 1
ATOM 1616 N N . GLU A 1 205 ? 2.113 -3.415 -2.790 1.00 94.56 205 GLU A N 1
ATOM 1617 C CA . GLU A 1 205 ? 0.927 -2.740 -2.270 1.00 94.56 205 GLU A CA 1
ATOM 1618 C C . GLU A 1 205 ? -0.255 -3.711 -2.261 1.00 94.56 205 GLU A C 1
ATOM 1620 O O . GLU A 1 205 ? -0.484 -4.455 -3.221 1.00 94.56 205 GLU A O 1
ATOM 1625 N N . TYR A 1 206 ?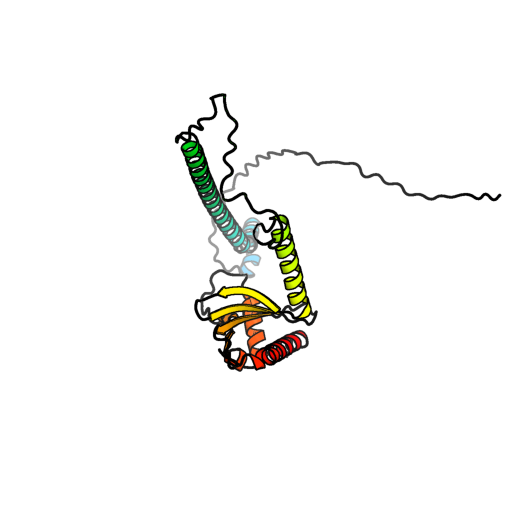 -0.963 -3.768 -1.137 1.00 95.75 206 TYR A N 1
ATOM 1626 C CA . TYR A 1 206 ? -2.106 -4.653 -0.950 1.00 95.75 206 TYR A CA 1
ATOM 1627 C C . TYR A 1 206 ? -3.038 -4.149 0.143 1.00 95.75 206 TYR A C 1
ATOM 1629 O O . TYR A 1 206 ? -2.657 -3.362 1.008 1.00 95.75 206 TYR A O 1
ATOM 1637 N N . ARG A 1 207 ? -4.260 -4.675 0.148 1.00 96.38 207 ARG A N 1
ATOM 1638 C CA . ARG A 1 207 ? -5.277 -4.389 1.153 1.00 96.38 207 ARG A CA 1
ATOM 1639 C C . ARG A 1 207 ? -5.523 -5.602 2.041 1.00 96.38 207 ARG A C 1
ATOM 1641 O O . ARG A 1 207 ? -5.722 -6.712 1.546 1.00 96.38 207 ARG A O 1
ATOM 1648 N N . LEU A 1 208 ? -5.553 -5.387 3.354 1.00 96.31 208 LEU A N 1
ATOM 1649 C CA . LEU A 1 208 ? -6.006 -6.370 4.337 1.00 96.31 208 LEU A CA 1
ATOM 1650 C C . LEU A 1 208 ? -7.370 -5.966 4.886 1.00 96.31 208 LEU A C 1
ATOM 1652 O O . LEU A 1 208 ? -7.559 -4.839 5.337 1.00 96.31 208 LEU A O 1
ATOM 1656 N N . ILE A 1 209 ? -8.313 -6.904 4.881 1.00 95.19 209 ILE A N 1
ATOM 1657 C CA . ILE A 1 209 ? -9.667 -6.701 5.393 1.00 95.19 209 ILE A CA 1
ATOM 1658 C C . ILE A 1 209 ? -9.914 -7.669 6.542 1.00 95.19 209 ILE A C 1
ATOM 1660 O O . ILE A 1 209 ? -9.901 -8.885 6.348 1.00 95.19 209 ILE A O 1
ATOM 1664 N N . ILE A 1 210 ? -10.186 -7.127 7.726 1.00 93.31 210 ILE A N 1
ATOM 1665 C CA . ILE A 1 210 ? -10.385 -7.896 8.958 1.00 93.31 210 ILE A CA 1
ATOM 1666 C C . ILE A 1 210 ? -11.802 -7.659 9.474 1.00 93.31 210 ILE A C 1
ATOM 1668 O O . ILE A 1 210 ? -12.244 -6.519 9.609 1.00 93.31 210 ILE A O 1
ATOM 1672 N N . GLY A 1 211 ? -12.539 -8.729 9.770 1.00 89.75 211 GLY A N 1
ATOM 1673 C CA . GLY A 1 211 ? -13.852 -8.613 10.406 1.00 89.75 211 GLY A CA 1
ATOM 1674 C C . GLY A 1 211 ? -13.740 -8.150 11.862 1.00 89.75 211 GLY A C 1
ATOM 1675 O O . GLY A 1 211 ? -12.919 -8.664 12.614 1.00 89.75 211 GLY A O 1
ATOM 1676 N N . LYS A 1 212 ? -14.613 -7.233 12.295 1.00 86.75 212 LYS A N 1
ATOM 1677 C CA . LYS A 1 212 ? -14.675 -6.758 13.695 1.00 86.75 212 LYS A CA 1
ATOM 1678 C C . LYS A 1 212 ? -15.119 -7.829 14.695 1.00 86.75 212 LYS A C 1
ATOM 1680 O O . LYS A 1 212 ? -14.967 -7.662 15.903 1.00 86.75 212 LYS A O 1
ATOM 1685 N N . ASN A 1 213 ? -15.673 -8.936 14.207 1.00 78.62 213 ASN A N 1
ATOM 1686 C CA . ASN A 1 213 ? -16.038 -10.080 15.030 1.00 78.62 213 ASN A CA 1
ATOM 1687 C C . ASN A 1 213 ? -14.772 -10.876 15.383 1.00 78.62 213 ASN A C 1
ATOM 1689 O O . ASN A 1 213 ? -14.509 -11.931 14.813 1.00 78.62 213 ASN A O 1
ATOM 1693 N N . PHE A 1 214 ? -13.997 -10.365 16.345 1.00 68.31 214 PHE A N 1
ATOM 1694 C CA . PHE A 1 214 ? -12.756 -10.968 16.854 1.00 68.31 214 PHE A CA 1
ATOM 1695 C C . PHE A 1 214 ? -12.968 -12.239 17.692 1.00 68.31 214 PHE A C 1
ATOM 1697 O O . PHE A 1 214 ? -12.106 -12.625 18.483 1.00 68.31 214 PHE A O 1
ATOM 1704 N N . THR A 1 215 ? -14.101 -12.928 17.537 1.00 63.94 215 THR A N 1
ATOM 1705 C CA . THR A 1 215 ? -14.201 -14.328 17.961 1.00 63.94 215 THR A CA 1
ATOM 1706 C C . THR A 1 215 ? -13.008 -15.085 17.386 1.00 63.94 215 THR A C 1
ATOM 1708 O O . THR A 1 215 ? -12.608 -14.784 16.269 1.00 63.94 215 THR A O 1
ATOM 1711 N N . SER A 1 216 ? -12.428 -16.016 18.154 1.00 61.78 216 SER A N 1
ATOM 1712 C CA . SER A 1 216 ? -11.109 -16.667 17.964 1.00 61.78 216 SER A CA 1
ATOM 1713 C C . SER A 1 216 ? -10.772 -17.228 16.560 1.00 61.78 216 SER A C 1
ATOM 1715 O O . SER A 1 216 ? -9.688 -17.770 16.358 1.00 61.78 216 SER A O 1
ATOM 1717 N N . THR A 1 217 ? -11.682 -17.112 15.601 1.00 70.56 217 THR A N 1
ATOM 1718 C CA . THR A 1 217 ? -11.606 -17.451 14.181 1.00 70.56 217 THR A CA 1
ATOM 1719 C C . THR A 1 217 ? -11.698 -16.194 13.299 1.00 70.56 217 THR A C 1
ATOM 1721 O O . THR A 1 217 ? -12.419 -16.194 12.305 1.00 70.56 217 THR A O 1
ATOM 1724 N N . ALA A 1 218 ? -11.050 -15.088 13.676 1.00 84.50 218 ALA A N 1
ATOM 1725 C CA . ALA A 1 218 ? -11.020 -13.902 12.822 1.00 84.50 218 ALA A CA 1
ATOM 1726 C C . ALA A 1 218 ? -10.300 -14.247 11.508 1.00 84.50 218 ALA A C 1
ATOM 1728 O O . ALA A 1 218 ? -9.147 -14.680 11.524 1.00 84.50 218 ALA A O 1
ATOM 1729 N N . GLU A 1 219 ? -10.992 -14.086 10.384 1.00 90.88 219 GLU A N 1
ATOM 1730 C CA . GLU A 1 219 ? -10.438 -14.278 9.045 1.00 90.88 219 GLU A CA 1
ATOM 1731 C C . GLU A 1 219 ? -9.942 -12.942 8.490 1.00 90.88 219 GLU A C 1
ATOM 1733 O O . GLU A 1 219 ? -10.545 -11.886 8.708 1.00 90.88 219 GLU A O 1
ATOM 1738 N N . ILE A 1 220 ? -8.827 -13.005 7.773 1.00 94.00 220 ILE A N 1
ATOM 1739 C CA . ILE A 1 220 ? -8.212 -11.888 7.072 1.00 94.00 220 ILE A CA 1
ATOM 1740 C C . ILE A 1 220 ? -8.378 -12.149 5.583 1.00 94.00 220 ILE A C 1
ATOM 1742 O O . ILE A 1 220 ? -7.982 -13.209 5.099 1.00 94.00 220 ILE A O 1
ATOM 1746 N N . ASN A 1 221 ? -8.929 -11.173 4.865 1.00 95.50 221 ASN A N 1
ATOM 1747 C CA . ASN A 1 221 ? -8.931 -11.180 3.407 1.00 95.50 221 ASN A CA 1
ATOM 1748 C C . ASN A 1 221 ? -7.798 -10.291 2.903 1.00 95.50 221 ASN A C 1
ATOM 1750 O O . ASN A 1 221 ? -7.740 -9.110 3.239 1.00 95.50 221 ASN A O 1
ATOM 1754 N N . TYR A 1 222 ? -6.914 -10.870 2.111 1.00 96.62 222 TYR A N 1
ATOM 1755 C CA . TYR A 1 222 ? -5.834 -10.205 1.404 1.00 96.62 222 TYR A CA 1
ATOM 1756 C C . TYR A 1 222 ? -6.252 -9.959 -0.043 1.00 96.62 222 TYR A C 1
ATOM 1758 O O . TYR A 1 222 ? -6.746 -10.874 -0.701 1.00 96.62 222 TYR A O 1
ATOM 1766 N N . ILE A 1 223 ? -6.041 -8.734 -0.521 1.00 95.94 223 ILE A N 1
ATOM 1767 C CA . ILE A 1 223 ? -6.297 -8.329 -1.903 1.00 95.94 223 ILE A CA 1
ATOM 1768 C C . ILE A 1 223 ? -5.035 -7.629 -2.428 1.00 95.94 223 ILE A C 1
ATOM 1770 O O . ILE A 1 223 ? -4.675 -6.579 -1.890 1.00 95.94 223 ILE A O 1
ATOM 1774 N N . PRO A 1 224 ? -4.347 -8.176 -3.442 1.00 94.81 224 PRO A N 1
ATOM 1775 C CA . PRO A 1 224 ? -3.206 -7.508 -4.062 1.00 94.81 224 PRO A CA 1
ATOM 1776 C C . PRO A 1 224 ? -3.681 -6.303 -4.885 1.00 94.81 224 PRO A C 1
ATOM 1778 O O . PRO A 1 224 ? -4.515 -6.465 -5.770 1.00 94.81 224 PRO A O 1
ATOM 1781 N N . SER A 1 225 ? -3.149 -5.104 -4.621 1.00 91.69 225 SER A N 1
ATOM 1782 C CA . SER A 1 225 ? -3.470 -3.891 -5.399 1.00 91.69 225 SER A CA 1
ATOM 1783 C C . SER A 1 225 ? -2.370 -3.526 -6.399 1.00 91.69 225 SER A C 1
ATOM 1785 O O . SER A 1 225 ? -2.627 -2.842 -7.382 1.00 91.69 225 SER A O 1
ATOM 1787 N N . PHE A 1 226 ? -1.148 -4.042 -6.224 1.00 87.50 226 PHE A N 1
ATOM 1788 C CA . PHE A 1 226 ? -0.030 -3.792 -7.145 1.00 87.50 226 PHE A CA 1
ATOM 1789 C C . PHE A 1 226 ? -0.274 -4.282 -8.588 1.00 87.50 226 PHE A C 1
ATOM 1791 O O . PHE A 1 226 ? 0.397 -3.824 -9.514 1.00 87.50 226 PHE A O 1
ATOM 1798 N N . LEU A 1 227 ? -1.228 -5.198 -8.788 1.00 84.19 227 LEU A N 1
ATOM 1799 C CA . LEU A 1 227 ? -1.610 -5.721 -10.102 1.00 84.19 227 LEU A CA 1
ATOM 1800 C C . LEU A 1 227 ? -2.504 -4.767 -10.903 1.00 84.19 227 LEU A C 1
ATOM 1802 O O . LEU A 1 227 ? -2.530 -4.880 -12.124 1.00 84.19 227 LEU A O 1
ATOM 1806 N N . GLU A 1 228 ? -3.173 -3.802 -10.261 1.00 81.25 228 GLU A N 1
ATOM 1807 C CA . GLU A 1 228 ? -4.024 -2.819 -10.956 1.00 81.25 228 GLU A CA 1
ATOM 1808 C C . GLU A 1 228 ? -3.220 -2.048 -12.019 1.00 81.25 228 GLU A C 1
ATOM 1810 O O . GLU A 1 228 ? -3.703 -1.804 -13.120 1.00 81.25 228 GLU A O 1
ATOM 1815 N N . SER A 1 229 ? -1.933 -1.793 -11.749 1.00 71.31 229 SER A N 1
ATOM 1816 C CA . SER A 1 229 ? -1.009 -1.143 -12.692 1.00 71.31 229 SER A CA 1
ATOM 1817 C C . SER A 1 229 ? -0.729 -1.941 -13.982 1.00 71.31 229 SER A C 1
ATOM 1819 O O . SER A 1 229 ? -0.286 -1.366 -14.984 1.00 71.31 229 SER A O 1
ATOM 1821 N N . LEU A 1 230 ? -0.965 -3.262 -13.978 1.00 70.88 230 LEU A N 1
ATOM 1822 C CA . LEU A 1 230 ? -0.757 -4.157 -15.126 1.00 70.88 230 LEU A CA 1
ATOM 1823 C C . LEU A 1 230 ? -2.003 -4.300 -16.010 1.00 70.88 230 LEU A C 1
ATOM 1825 O O . LEU A 1 230 ? -1.848 -4.507 -17.214 1.00 70.88 230 LEU A O 1
ATOM 1829 N N . ASP A 1 231 ? -3.198 -4.190 -15.424 1.00 64.19 231 ASP A N 1
ATOM 1830 C CA . ASP A 1 231 ? -4.491 -4.410 -16.092 1.00 64.19 231 ASP A CA 1
ATOM 1831 C C . ASP A 1 231 ? -5.017 -3.183 -16.853 1.00 64.19 231 ASP A C 1
ATOM 1833 O O . ASP A 1 231 ? -5.962 -3.312 -17.636 1.00 64.19 231 ASP A O 1
ATOM 1837 N N . ASP A 1 232 ? -4.372 -2.018 -16.704 1.00 58.12 232 ASP A N 1
ATOM 1838 C CA . ASP A 1 232 ? -4.584 -0.830 -17.542 1.00 58.12 232 ASP A CA 1
ATOM 1839 C C . ASP A 1 232 ? -4.079 -1.082 -18.976 1.00 58.12 232 ASP A C 1
ATOM 1841 O O . ASP A 1 232 ? -3.063 -0.557 -19.454 1.00 58.12 232 ASP A O 1
ATOM 1845 N N . GLY A 1 233 ? -4.790 -1.964 -19.669 1.00 48.47 233 GLY A N 1
ATOM 1846 C CA . GLY A 1 233 ? -4.571 -2.319 -21.048 1.00 48.47 233 GLY A CA 1
ATOM 1847 C C . GLY A 1 233 ? -4.747 -1.110 -21.959 1.00 48.47 233 GLY A C 1
ATOM 1848 O O . GLY A 1 233 ? -5.774 -0.440 -21.963 1.00 48.47 233 GLY A O 1
ATOM 1849 N N . SER A 1 234 ? -3.781 -0.937 -22.856 1.00 49.75 234 SER A N 1
ATOM 1850 C CA . SER A 1 234 ? -4.005 -0.402 -24.206 1.00 49.75 234 SER A CA 1
ATOM 1851 C C . SER A 1 234 ? -4.272 1.090 -24.421 1.00 49.75 234 SER A C 1
ATOM 1853 O O . SER A 1 234 ? -4.664 1.434 -25.530 1.00 49.75 234 SER A O 1
ATOM 1855 N N . ASP A 1 235 ? -3.950 1.985 -23.488 1.00 46.16 235 ASP A N 1
ATOM 1856 C CA . ASP A 1 235 ? -3.757 3.392 -23.860 1.00 46.16 235 ASP A CA 1
ATOM 1857 C C . ASP A 1 235 ? -2.317 3.830 -23.588 1.00 46.16 235 ASP A C 1
ATOM 1859 O O . ASP A 1 235 ? -1.915 4.118 -22.461 1.00 46.16 235 ASP A O 1
ATOM 1863 N N . GLU A 1 236 ? -1.531 3.920 -24.664 1.00 51.78 236 GLU A N 1
ATOM 1864 C CA . GLU A 1 236 ? -0.280 4.685 -24.729 1.00 51.78 236 GLU A CA 1
ATOM 1865 C C . GLU A 1 236 ? -0.555 6.196 -24.596 1.00 51.78 236 GLU A C 1
ATOM 1867 O O . GLU A 1 236 ? -0.111 7.015 -25.403 1.00 51.78 236 GLU A O 1
ATOM 1872 N N . SER A 1 237 ? -1.336 6.601 -23.594 1.00 46.25 237 SER A N 1
ATOM 1873 C CA . SER A 1 237 ? -1.657 7.997 -23.353 1.00 46.25 237 SER A CA 1
ATOM 1874 C C . SER A 1 237 ? -1.178 8.436 -21.965 1.00 46.25 237 SER A C 1
ATOM 1876 O O . SER A 1 237 ? -1.759 8.173 -20.922 1.00 46.25 237 SER A O 1
ATOM 1878 N N . MET A 1 238 ? -0.073 9.181 -22.006 1.00 46.78 238 MET A N 1
ATOM 1879 C CA . MET A 1 238 ? 0.180 10.364 -21.177 1.00 46.78 238 MET A CA 1
ATOM 1880 C C . MET A 1 238 ? 0.727 10.260 -19.745 1.00 46.78 238 MET A C 1
ATOM 1882 O O . MET A 1 238 ? 0.838 11.316 -19.132 1.00 46.78 238 MET A O 1
ATOM 1886 N N . ASN A 1 239 ? 1.216 9.127 -19.234 1.00 47.12 239 ASN A N 1
ATOM 1887 C CA . ASN A 1 239 ? 1.937 9.139 -17.944 1.00 47.12 239 ASN A CA 1
ATOM 1888 C C . ASN A 1 239 ? 3.354 8.546 -18.039 1.00 47.12 239 ASN A C 1
ATOM 1890 O O . ASN A 1 239 ? 3.589 7.382 -17.737 1.00 47.12 239 ASN A O 1
ATOM 1894 N N . MET A 1 240 ? 4.334 9.397 -18.379 1.00 48.00 240 MET A N 1
ATOM 1895 C CA . MET A 1 240 ? 5.789 9.121 -18.310 1.00 48.00 240 MET A CA 1
ATOM 1896 C C . MET A 1 240 ? 6.306 8.815 -16.883 1.00 48.00 240 MET A C 1
ATOM 1898 O O . MET A 1 240 ? 7.504 8.638 -16.687 1.00 48.00 240 MET A O 1
ATOM 1902 N N . SER A 1 241 ? 5.429 8.785 -15.878 1.00 51.91 241 SER A N 1
ATOM 1903 C CA . SER A 1 241 ? 5.743 8.539 -14.468 1.00 51.91 241 SER A CA 1
ATOM 1904 C C . SER A 1 241 ? 5.395 7.128 -13.979 1.00 51.91 241 SER A C 1
ATOM 1906 O O . SER A 1 241 ? 5.728 6.811 -12.843 1.00 51.91 241 SER A O 1
ATOM 1908 N N . ASP A 1 242 ? 4.747 6.288 -14.796 1.00 59.41 242 ASP A N 1
ATOM 1909 C CA . ASP A 1 242 ? 4.223 4.980 -14.353 1.00 59.41 242 ASP A CA 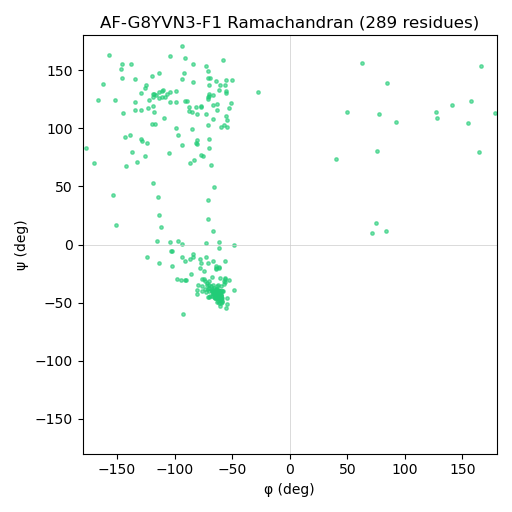1
ATOM 1910 C C . ASP A 1 242 ? 5.057 3.760 -14.806 1.00 59.41 242 ASP A C 1
ATOM 1912 O O . ASP A 1 242 ? 4.743 2.609 -14.500 1.00 59.41 242 ASP A O 1
ATOM 1916 N N . ASP A 1 243 ? 6.173 3.994 -15.505 1.00 66.56 243 ASP A N 1
ATOM 1917 C CA . ASP A 1 243 ? 7.084 2.921 -15.939 1.00 66.56 243 ASP A CA 1
ATOM 1918 C C . ASP A 1 243 ? 7.693 2.166 -14.739 1.00 66.56 243 ASP A C 1
ATOM 1920 O O . ASP A 1 243 ? 7.829 0.941 -14.753 1.00 66.56 243 ASP A O 1
ATOM 1924 N N . GLY A 1 244 ? 7.965 2.883 -13.642 1.00 73.88 244 GLY A N 1
ATOM 1925 C CA . GLY A 1 244 ? 8.474 2.300 -12.399 1.00 73.88 244 GLY A CA 1
ATOM 1926 C C . GLY A 1 244 ? 7.486 1.336 -11.737 1.00 73.88 244 GLY A C 1
ATOM 1927 O O . GLY A 1 244 ? 7.874 0.229 -11.360 1.00 73.88 244 GLY A O 1
ATOM 1928 N N . THR A 1 245 ? 6.205 1.709 -11.644 1.00 78.75 245 THR A N 1
ATOM 1929 C CA . THR A 1 245 ? 5.155 0.890 -11.013 1.00 78.75 245 THR A CA 1
ATOM 1930 C C . THR A 1 245 ? 4.909 -0.391 -11.802 1.00 78.75 245 THR A C 1
ATOM 1932 O O . THR A 1 245 ? 4.893 -1.484 -11.234 1.00 78.75 245 THR A O 1
ATOM 1935 N N . ARG A 1 246 ? 4.807 -0.272 -13.132 1.00 80.94 246 ARG A N 1
ATOM 1936 C CA . ARG A 1 246 ? 4.604 -1.405 -14.045 1.00 80.94 246 ARG A CA 1
ATOM 1937 C C . ARG A 1 246 ? 5.794 -2.355 -14.063 1.00 80.94 246 ARG A C 1
ATOM 1939 O O . ARG A 1 246 ? 5.614 -3.573 -14.042 1.00 80.94 246 ARG A O 1
ATOM 1946 N N . SER A 1 247 ? 7.012 -1.815 -14.085 1.00 82.50 247 SER A N 1
ATOM 1947 C CA . SER A 1 247 ? 8.238 -2.612 -13.987 1.00 82.50 247 SER A CA 1
ATOM 1948 C C . SER A 1 247 ? 8.299 -3.370 -12.658 1.00 82.50 247 SER A C 1
ATOM 1950 O O . SER A 1 247 ? 8.513 -4.584 -12.645 1.00 82.50 247 SER A O 1
ATOM 1952 N N . ASN A 1 248 ? 7.997 -2.688 -11.550 1.00 86.75 248 ASN A N 1
ATOM 1953 C CA . ASN A 1 248 ? 7.923 -3.293 -10.227 1.00 86.75 248 ASN A CA 1
ATOM 1954 C C . ASN A 1 248 ? 6.884 -4.425 -10.180 1.00 86.75 248 ASN A C 1
ATOM 1956 O O . ASN A 1 248 ? 7.230 -5.540 -9.801 1.00 86.75 248 ASN A O 1
ATOM 1960 N N . ALA A 1 249 ? 5.658 -4.207 -10.665 1.00 87.75 249 ALA A N 1
ATOM 1961 C CA . ALA A 1 249 ? 4.618 -5.239 -10.699 1.00 87.75 249 ALA A CA 1
ATOM 1962 C C . ALA A 1 249 ? 5.040 -6.484 -11.506 1.00 87.75 249 ALA A C 1
ATOM 1964 O O . ALA A 1 249 ? 4.833 -7.613 -11.061 1.00 87.75 249 ALA A O 1
ATOM 1965 N N . ARG A 1 250 ? 5.728 -6.307 -12.645 1.00 86.88 250 ARG A N 1
ATOM 1966 C CA . ARG A 1 250 ? 6.295 -7.429 -13.420 1.00 86.88 250 ARG A CA 1
ATOM 1967 C C . ARG A 1 250 ? 7.357 -8.200 -12.640 1.00 86.88 250 ARG A C 1
ATOM 1969 O O . ARG A 1 250 ? 7.391 -9.426 -12.714 1.00 86.88 250 ARG A O 1
ATOM 1976 N N . ILE A 1 251 ? 8.224 -7.516 -11.896 1.00 87.81 251 ILE A N 1
ATOM 1977 C CA . ILE A 1 251 ? 9.215 -8.177 -11.034 1.00 87.81 251 ILE A CA 1
ATOM 1978 C C . ILE A 1 251 ? 8.494 -8.952 -9.926 1.00 87.81 251 ILE A C 1
ATOM 1980 O O . ILE A 1 251 ? 8.792 -10.128 -9.719 1.00 87.81 251 ILE A O 1
ATOM 1984 N N . LEU A 1 252 ? 7.496 -8.341 -9.280 1.00 89.50 252 LEU A N 1
ATOM 1985 C CA . LEU A 1 252 ? 6.692 -8.964 -8.226 1.00 89.50 252 LEU A CA 1
ATOM 1986 C C . LEU A 1 252 ? 6.054 -10.280 -8.677 1.00 89.50 252 LEU A C 1
ATOM 1988 O O . LEU A 1 252 ? 6.195 -11.279 -7.975 1.00 89.50 252 LEU A O 1
ATOM 1992 N N . THR A 1 253 ? 5.455 -10.320 -9.871 1.00 89.31 253 THR A N 1
ATOM 1993 C CA . THR A 1 253 ? 4.849 -11.554 -10.414 1.00 89.31 253 THR A CA 1
ATOM 1994 C C . THR A 1 253 ? 5.840 -12.702 -10.625 1.00 89.31 253 THR A C 1
ATOM 1996 O O . THR A 1 253 ? 5.430 -13.853 -10.690 1.00 89.31 253 THR A O 1
ATOM 1999 N N . LYS A 1 254 ? 7.147 -12.420 -10.719 1.00 89.44 254 LYS A N 1
ATOM 2000 C CA . LYS A 1 254 ? 8.188 -13.450 -10.869 1.00 89.44 254 LYS A CA 1
ATOM 2001 C C . LYS A 1 254 ? 8.736 -13.944 -9.531 1.00 89.44 254 LYS A C 1
ATOM 2003 O O . LYS A 1 254 ? 9.207 -15.074 -9.439 1.00 89.44 254 LYS A O 1
ATOM 2008 N N . ILE A 1 255 ? 8.751 -13.081 -8.515 1.00 89.56 255 ILE A N 1
ATOM 2009 C CA . ILE A 1 255 ? 9.418 -13.348 -7.229 1.00 89.56 255 ILE A CA 1
ATOM 2010 C C . ILE A 1 255 ? 8.438 -13.842 -6.163 1.00 89.56 255 ILE A C 1
ATOM 2012 O O . ILE A 1 255 ? 8.832 -14.563 -5.239 1.00 89.56 255 ILE A O 1
ATOM 2016 N N . LEU A 1 256 ? 7.177 -13.415 -6.261 1.00 91.31 256 LEU A N 1
ATOM 2017 C CA . LEU A 1 256 ? 6.119 -13.802 -5.350 1.00 91.31 256 LEU A CA 1
ATOM 2018 C C . LEU A 1 256 ? 5.548 -15.147 -5.804 1.00 91.31 256 LEU A C 1
ATOM 2020 O O . LEU A 1 256 ? 5.377 -15.370 -6.998 1.00 91.31 256 LEU A O 1
ATOM 2024 N N . PRO A 1 257 ? 5.234 -16.055 -4.869 1.00 92.19 257 PRO A N 1
ATOM 2025 C CA . PRO A 1 257 ? 4.425 -17.221 -5.194 1.00 92.19 257 PRO A CA 1
ATOM 2026 C C . PRO A 1 257 ? 3.087 -16.820 -5.830 1.00 92.19 257 PRO A C 1
ATOM 2028 O O . PRO A 1 257 ? 2.461 -15.880 -5.345 1.00 92.19 257 PRO A O 1
ATOM 2031 N N . ASP A 1 258 ? 2.620 -17.582 -6.823 1.00 90.88 258 ASP A N 1
ATOM 2032 C CA . ASP A 1 258 ? 1.410 -17.286 -7.614 1.00 90.88 258 ASP A CA 1
ATOM 2033 C C . ASP A 1 258 ? 0.193 -16.926 -6.756 1.00 90.88 258 ASP A C 1
ATOM 2035 O O . ASP A 1 258 ? -0.526 -15.980 -7.048 1.00 90.88 258 ASP A O 1
ATOM 2039 N N . TYR A 1 259 ? 0.010 -17.614 -5.628 1.00 92.50 259 TYR A N 1
ATOM 2040 C CA . TYR A 1 259 ? -1.119 -17.377 -4.732 1.00 92.50 259 TYR A CA 1
ATOM 2041 C C . TYR A 1 259 ? -1.127 -15.972 -4.096 1.00 92.50 259 TYR A C 1
ATOM 2043 O O . TYR A 1 259 ? -2.178 -15.520 -3.669 1.00 92.50 259 TYR A O 1
ATOM 2051 N N . PHE A 1 260 ? 0.004 -15.259 -4.022 1.00 93.81 260 PHE A N 1
ATOM 2052 C CA . PHE A 1 260 ? 0.033 -13.849 -3.596 1.00 93.81 260 PHE A CA 1
ATOM 2053 C C . PHE A 1 260 ? -0.422 -12.880 -4.695 1.00 93.81 260 PHE A C 1
ATOM 2055 O O . PHE A 1 260 ? -0.648 -11.709 -4.410 1.00 93.81 260 PHE A O 1
ATOM 2062 N N . CYS A 1 261 ? -0.541 -13.339 -5.939 1.00 91.81 261 CYS A N 1
ATOM 2063 C CA . CYS A 1 261 ? -1.147 -12.557 -7.013 1.00 91.81 261 CYS A CA 1
ATOM 2064 C C . CYS A 1 261 ? -2.679 -12.682 -7.009 1.00 91.81 261 CYS A C 1
ATOM 2066 O O . CYS A 1 261 ? -3.357 -11.898 -7.661 1.00 91.81 261 CYS A O 1
ATOM 2068 N N . ASP A 1 262 ? -3.228 -13.611 -6.224 1.00 93.12 262 ASP A N 1
ATOM 2069 C CA . ASP A 1 262 ? -4.663 -13.799 -6.065 1.00 93.12 262 ASP A CA 1
ATOM 2070 C C . ASP A 1 262 ? -5.168 -13.236 -4.730 1.00 93.12 262 ASP A C 1
ATOM 2072 O O . ASP A 1 262 ? -4.421 -13.015 -3.773 1.00 93.12 262 ASP A O 1
ATOM 2076 N N . SER A 1 263 ? -6.483 -13.030 -4.648 1.00 94.62 263 SER A N 1
ATOM 2077 C CA . SER A 1 263 ? -7.133 -12.724 -3.374 1.00 94.62 263 SER A CA 1
ATOM 2078 C C . SER A 1 263 ? -7.134 -13.958 -2.470 1.00 94.62 263 SER A C 1
ATOM 2080 O O . SER A 1 263 ? -7.571 -15.036 -2.875 1.00 94.62 263 SER A O 1
ATOM 2082 N N . LEU A 1 264 ? -6.681 -13.795 -1.226 1.00 95.00 264 LEU A N 1
ATOM 2083 C CA . LEU A 1 264 ? -6.550 -14.887 -0.260 1.00 95.00 264 LEU A CA 1
ATOM 2084 C C . LEU A 1 264 ? -7.402 -14.629 0.972 1.00 95.00 264 LEU A C 1
ATOM 2086 O O . LEU A 1 264 ? -7.470 -13.506 1.463 1.00 95.00 264 LEU A O 1
ATOM 2090 N N . THR A 1 265 ? -7.947 -15.694 1.546 1.00 94.75 265 THR A 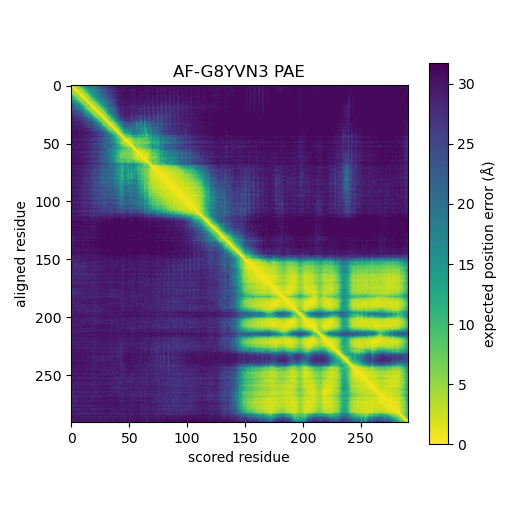N 1
ATOM 2091 C CA . THR A 1 265 ? -8.549 -15.657 2.879 1.00 94.75 265 THR A CA 1
ATOM 2092 C C . THR A 1 265 ? -7.789 -16.610 3.784 1.00 94.75 265 THR A C 1
ATOM 2094 O O . THR A 1 265 ? -7.599 -17.780 3.451 1.00 94.75 265 THR A O 1
ATOM 2097 N N . PHE A 1 266 ? -7.325 -16.114 4.927 1.00 93.75 266 PHE A N 1
ATOM 2098 C CA . PHE A 1 266 ? -6.583 -16.918 5.892 1.00 93.75 266 PHE A CA 1
ATOM 2099 C C . PHE A 1 266 ? -6.883 -16.478 7.330 1.00 93.75 266 PHE A C 1
ATOM 2101 O O . PHE A 1 266 ? -7.278 -15.335 7.567 1.00 93.75 266 PHE A O 1
ATOM 2108 N N . PRO A 1 267 ? -6.722 -17.368 8.321 1.00 93.06 267 PRO A N 1
ATOM 2109 C CA . PRO A 1 267 ? -7.014 -17.039 9.709 1.00 93.06 267 PRO A CA 1
ATOM 2110 C C . PRO A 1 267 ? -5.979 -16.072 10.304 1.00 93.06 267 PRO A C 1
ATOM 2112 O O . PRO A 1 267 ? -4.793 -16.096 9.976 1.00 93.06 267 PRO A O 1
ATOM 2115 N N . TYR A 1 268 ? -6.409 -15.237 11.248 1.00 90.75 268 TYR A N 1
ATOM 2116 C CA . TYR A 1 268 ? -5.570 -14.208 11.870 1.00 90.75 268 TYR A CA 1
ATOM 2117 C C . TYR A 1 268 ? -4.281 -14.761 12.503 1.00 90.75 268 TYR A C 1
ATOM 2119 O O . TYR A 1 268 ? -3.232 -14.117 12.466 1.00 90.75 268 TYR A O 1
ATOM 2127 N N . ASN A 1 269 ? -4.313 -15.987 13.033 1.00 90.94 269 ASN A N 1
ATOM 2128 C CA . ASN A 1 269 ? -3.148 -16.635 13.643 1.00 90.94 269 ASN A CA 1
ATOM 2129 C C . ASN A 1 269 ? -1.992 -16.908 12.658 1.00 90.94 269 ASN A C 1
ATOM 2131 O O . ASN A 1 269 ? -0.861 -17.102 13.107 1.00 90.94 269 ASN A O 1
ATOM 2135 N N . THR A 1 270 ? -2.232 -16.902 11.342 1.00 93.06 270 THR A N 1
ATOM 2136 C CA . THR A 1 270 ? -1.184 -17.073 10.322 1.00 93.06 270 THR A CA 1
ATOM 2137 C C . THR A 1 270 ? -0.675 -15.753 9.742 1.00 93.06 270 THR A C 1
ATOM 2139 O O . THR A 1 270 ? 0.207 -15.775 8.885 1.00 93.06 270 THR A O 1
ATOM 2142 N N . LEU A 1 271 ? -1.152 -14.597 10.220 1.00 93.00 271 LEU A N 1
ATOM 2143 C CA . LEU A 1 271 ? -0.750 -13.282 9.706 1.00 93.00 271 LEU A CA 1
ATOM 2144 C C . LEU A 1 271 ? 0.766 -13.032 9.813 1.00 93.00 271 LEU A C 1
ATOM 2146 O O . LEU A 1 271 ? 1.390 -12.527 8.883 1.00 93.00 271 LEU A O 1
ATOM 2150 N N . SER A 1 272 ? 1.398 -13.452 10.910 1.00 92.88 272 SER A N 1
ATOM 2151 C CA . SER A 1 272 ? 2.857 -13.345 11.062 1.00 92.88 272 SER A CA 1
ATOM 2152 C C . SER A 1 272 ? 3.619 -14.189 10.031 1.00 92.88 272 SER A C 1
ATOM 2154 O O . SER A 1 272 ? 4.664 -13.775 9.519 1.00 92.88 272 SER A O 1
ATOM 2156 N N . GLN A 1 273 ? 3.083 -15.363 9.680 1.00 94.19 273 GLN A N 1
ATOM 2157 C CA . GLN A 1 273 ? 3.658 -16.244 8.662 1.00 94.19 273 GLN A CA 1
ATOM 2158 C C . GLN A 1 273 ? 3.507 -15.637 7.266 1.00 94.19 273 GLN A C 1
ATOM 2160 O O . GLN A 1 273 ? 4.455 -15.693 6.482 1.00 94.19 273 GLN A O 1
ATOM 2165 N N . PHE A 1 274 ? 2.357 -15.014 6.987 1.00 95.19 274 PHE A N 1
ATOM 2166 C CA . PHE A 1 274 ? 2.112 -14.248 5.767 1.00 95.19 274 PHE A CA 1
ATOM 2167 C C . PHE A 1 274 ? 3.178 -13.156 5.584 1.00 95.19 274 PHE A C 1
ATOM 2169 O O . PHE A 1 274 ? 3.903 -13.180 4.587 1.00 95.19 274 PHE A O 1
ATOM 2176 N N . TYR A 1 275 ? 3.380 -12.288 6.584 1.00 93.94 275 TYR A N 1
ATOM 2177 C CA . TYR A 1 275 ? 4.395 -11.227 6.509 1.00 93.94 275 TYR A CA 1
ATOM 2178 C C . TYR A 1 275 ? 5.813 -11.780 6.343 1.00 93.94 275 TYR A C 1
ATOM 2180 O O . TYR A 1 275 ? 6.595 -11.255 5.553 1.00 93.94 275 TYR A O 1
ATOM 2188 N N . THR A 1 276 ? 6.144 -12.874 7.036 1.00 92.69 276 THR A N 1
ATOM 2189 C CA . THR A 1 276 ? 7.459 -13.529 6.921 1.00 92.69 276 THR A CA 1
ATOM 2190 C C . THR A 1 276 ? 7.704 -14.057 5.506 1.00 92.69 276 THR A C 1
ATOM 2192 O O . THR A 1 276 ? 8.811 -13.938 4.976 1.00 92.69 276 THR A O 1
ATOM 2195 N N . LYS A 1 277 ? 6.683 -14.650 4.877 1.00 93.56 277 LYS A N 1
ATOM 2196 C CA . LYS A 1 277 ? 6.763 -15.160 3.502 1.00 93.56 277 LYS A CA 1
ATOM 2197 C C . LYS A 1 277 ? 6.914 -14.023 2.495 1.00 93.56 277 LYS A C 1
ATOM 2199 O O . LYS A 1 277 ? 7.797 -14.126 1.646 1.00 93.56 277 LYS A O 1
ATOM 2204 N N . MET A 1 278 ? 6.133 -12.953 2.645 1.00 92.50 278 MET A N 1
ATOM 2205 C CA . MET A 1 278 ? 6.216 -11.757 1.803 1.00 92.50 278 MET A CA 1
ATOM 2206 C C . MET A 1 278 ? 7.603 -11.105 1.901 1.00 92.50 278 MET A C 1
ATOM 2208 O O . MET A 1 278 ? 8.304 -10.988 0.899 1.00 92.50 278 MET A O 1
ATOM 2212 N N . ASN A 1 279 ? 8.076 -10.812 3.120 1.00 90.56 279 ASN A N 1
ATOM 2213 C CA . ASN A 1 279 ? 9.403 -10.225 3.344 1.00 90.56 279 ASN A CA 1
ATOM 2214 C C . ASN A 1 279 ? 10.529 -11.094 2.776 1.00 90.56 279 ASN A C 1
ATOM 2216 O O . ASN A 1 279 ? 11.488 -10.588 2.198 1.00 90.56 279 ASN A O 1
ATOM 2220 N N . ARG A 1 280 ? 10.430 -12.421 2.916 1.00 90.25 280 ARG A N 1
ATOM 2221 C CA . ARG A 1 280 ? 11.436 -13.331 2.360 1.00 90.25 280 ARG A CA 1
ATOM 2222 C C . ARG A 1 280 ? 11.442 -13.326 0.832 1.00 90.25 280 ARG A C 1
ATOM 2224 O O . ARG A 1 280 ? 12.511 -13.518 0.262 1.00 90.25 280 ARG A O 1
ATOM 2231 N N . ALA A 1 281 ? 10.292 -13.174 0.183 1.00 89.81 281 ALA A N 1
ATOM 2232 C CA . ALA A 1 281 ? 10.220 -13.083 -1.271 1.00 89.81 281 ALA A CA 1
ATOM 2233 C C . ALA A 1 281 ? 10.812 -11.754 -1.769 1.00 89.81 281 ALA A C 1
ATOM 2235 O O . ALA A 1 281 ? 11.678 -11.769 -2.642 1.00 89.81 281 ALA A O 1
ATOM 2236 N N . LEU A 1 282 ? 10.464 -10.636 -1.124 1.00 88.88 282 LEU A N 1
ATOM 2237 C CA . LEU A 1 282 ? 10.991 -9.311 -1.471 1.00 88.88 282 LEU A CA 1
ATOM 2238 C C . LEU A 1 282 ? 12.511 -9.215 -1.300 1.00 88.88 282 LEU A C 1
ATOM 2240 O O . LEU A 1 282 ? 13.220 -8.828 -2.223 1.00 88.88 282 LEU A O 1
ATOM 2244 N N . ASN A 1 283 ? 13.035 -9.701 -0.174 1.00 86.56 283 ASN A N 1
ATOM 2245 C CA . ASN A 1 283 ? 14.474 -9.698 0.108 1.00 86.56 283 ASN A CA 1
ATOM 2246 C C . ASN A 1 283 ? 15.286 -10.716 -0.721 1.00 86.56 283 ASN A C 1
ATOM 2248 O O . ASN A 1 283 ? 16.517 -10.720 -0.671 1.00 86.56 283 ASN A O 1
ATOM 2252 N N . LYS A 1 284 ? 14.633 -11.647 -1.431 1.00 82.06 284 LYS A N 1
ATOM 2253 C CA . LYS A 1 284 ? 15.313 -12.508 -2.414 1.00 82.06 284 LYS A CA 1
ATOM 2254 C C . LYS A 1 284 ? 15.506 -11.778 -3.736 1.00 82.06 284 LYS A C 1
ATOM 2256 O O . LYS A 1 284 ? 16.556 -11.928 -4.350 1.00 82.06 284 LYS A O 1
ATOM 2261 N N . ALA A 1 285 ? 14.508 -11.004 -4.145 1.00 70.50 285 ALA A N 1
ATOM 2262 C CA . ALA A 1 285 ? 14.532 -10.259 -5.394 1.00 70.50 285 ALA A CA 1
ATOM 2263 C C . ALA A 1 285 ? 15.590 -9.157 -5.397 1.00 70.50 285 ALA A C 1
ATOM 2265 O O . ALA A 1 285 ? 16.303 -9.006 -6.381 1.00 70.50 285 ALA A O 1
ATOM 2266 N N . SER A 1 286 ? 15.761 -8.463 -4.268 1.00 63.03 286 SER A N 1
ATOM 2267 C CA . SER A 1 286 ? 16.815 -7.455 -4.116 1.00 63.03 286 SER A CA 1
ATOM 2268 C C . SER A 1 286 ? 18.226 -8.037 -4.285 1.00 63.03 286 SER A C 1
ATOM 2270 O O . SER A 1 286 ? 19.122 -7.343 -4.743 1.00 63.03 286 SER A O 1
ATOM 2272 N N . LYS A 1 287 ? 18.426 -9.323 -3.956 1.00 63.03 287 LYS A N 1
ATOM 2273 C CA . LYS A 1 287 ? 19.739 -9.988 -4.019 1.00 63.03 287 LYS A CA 1
ATOM 2274 C C . LYS A 1 287 ? 20.080 -10.561 -5.394 1.00 63.03 287 LYS A C 1
ATOM 2276 O O . LYS A 1 287 ? 21.259 -10.695 -5.696 1.00 63.03 287 LYS A O 1
ATOM 2281 N N . ASN A 1 288 ? 19.074 -10.891 -6.208 1.00 58.31 288 ASN A N 1
ATOM 2282 C CA . ASN A 1 288 ? 19.242 -11.483 -7.539 1.00 58.31 288 ASN A CA 1
ATOM 2283 C C . ASN A 1 288 ? 18.360 -10.756 -8.582 1.00 58.31 288 ASN A C 1
ATOM 2285 O O . ASN A 1 288 ? 17.379 -11.335 -9.049 1.00 58.31 288 ASN A O 1
ATOM 2289 N N . PRO A 1 289 ? 18.674 -9.507 -8.972 1.00 53.78 289 PRO A N 1
ATOM 2290 C CA . PRO A 1 289 ? 17.885 -8.767 -9.965 1.00 53.78 289 PRO A CA 1
ATOM 2291 C C . PRO A 1 289 ? 18.044 -9.268 -11.419 1.00 53.78 289 PRO A C 1
ATOM 2293 O O . PRO A 1 289 ? 17.430 -8.711 -12.325 1.00 53.78 289 PRO A O 1
ATOM 2296 N N . THR A 1 290 ? 18.838 -10.313 -11.670 1.00 46.00 290 THR A N 1
ATOM 2297 C CA . THR A 1 290 ? 19.119 -10.841 -13.016 1.00 46.00 290 THR A CA 1
ATOM 2298 C C . THR A 1 290 ? 19.229 -12.363 -13.015 1.00 46.00 290 THR A C 1
ATOM 2300 O O . THR A 1 290 ? 20.323 -12.886 -12.821 1.00 46.00 290 THR A O 1
ATOM 2303 N N . GLU A 1 291 ? 18.115 -13.047 -13.274 1.00 37.47 291 GLU A N 1
ATOM 2304 C CA . GLU A 1 291 ? 18.058 -14.304 -14.042 1.00 37.47 291 GLU A CA 1
ATOM 2305 C C . GLU A 1 291 ? 16.807 -14.298 -14.933 1.00 37.47 291 GLU A C 1
ATOM 2307 O O . GLU A 1 291 ? 15.726 -13.875 -14.454 1.00 37.47 291 GLU A O 1
#

Nearest PDB structures (foldseek):
  6dei-assembly1_B  TM=7.788E-01  e=3.144E-08  Saccharomyces cerevisiae S288C
  3f14-assembly1_A-2  TM=5.720E-01  e=7.056E-01  Cytophaga hutchinsonii ATCC 33406
  6qlf-assembly1_P  TM=5.039E-01  e=2.806E+00  Saccharomyces cerevisiae
  6qle-assembly1_P  TM=4.938E-01  e=4.023E+00  Saccharomyces cerevisiae

Secondary structure (DSSP, 8-state):
------------------PPP---------------------S---HHHHHH--SHHHHHHHHHHHHSSHHHHHHHHHHHHHHHHHHHHHHHHHHHHHHHHHHHHHHHHHHHHTSSS---------S-------GGG---SSS---S---HHHHHHHHHHHHHHHHHHHHHHSEEEEEEEE-SSEEEEEEEEE--S-SS---EEEEEEEEES--SS--EEEEEE-TTHHHH--S---S-TT-HHHHHHHHHHHHHS-GGGGS-EEEEGGGHHHHHHHHHHHHHHHTT----

Mean predicted aligned error: 22.19 Å

Foldseek 3Di:
DDDDDDDDDDDDDDDDDDDDDDDDDDDPPPDDDDDDPDPDDDPDDDPVLCVPDPDPVSNVVVVCSVPPDPVVVVVVVVVVVVVVVVVVVVVVVVVVVVVVVVVVVVVVVVVVVVVPDDDPDPPDDDDDPPPDDDPVPPDPDDDDPPDCCDPVNVVVVVVVVVVVQVVCCLVQVKHFPDWDDDPFKIKTWIKGWANPPFPDTQIWTWIWIWTPPVPVFIKIKIGGPLCVLVPPPDDPDDDPPSPSSNVSSVLCCVQADVCNNHIDIDGPVCVVVVSVSVNVSNNVCSVDVDD

Sequence (291 aa):
MVQTRKQAGGRTKEGSAHAPKSRHSTDKGTSEEPEMKKVNIGTNISEEDILTARSGNELIGIIHQLTNTKQDELFKAYKRESEKKLEQYKTTIKDLEKELERKQEIINKSSNTSSDAFLETPLKNKKNPTMYVSPIRKRKSAEQDSSLISQDQLSKELETIGVTLDMLELLTGLRIVNFEEDKSKLHFDVKQISTSGDDSEISVEYRLIIGKNFTSTAEINYIPSFLESLDDGSDESMNMSDDGTRSNARILTKILPDYFCDSLTFPYNTLSQFYTKMNRALNKASKNPTE